Protein AF-A0AAE1H0S7-F1 (afdb_monomer)

Solvent-accessible surface area (backbone atoms only — not comparable to full-atom values): 17506 Å² total; per-residue (Å²): 118,73,70,62,57,53,54,55,51,53,53,51,50,54,54,50,56,50,54,55,52,52,55,56,52,54,63,68,71,52,88,70,79,83,71,77,87,71,77,84,74,84,76,80,79,91,76,89,80,90,85,75,86,76,84,79,82,73,76,70,74,73,53,83,89,71,52,81,79,73,54,70,69,58,49,52,52,58,73,67,57,61,74,85,78,55,83,85,82,84,84,80,86,84,84,78,74,85,48,78,63,58,57,49,52,51,50,53,51,52,50,54,52,51,54,61,74,67,55,63,72,85,76,55,77,83,76,84,79,79,77,83,79,75,70,82,49,76,64,56,55,52,49,50,53,52,52,50,51,50,50,53,52,58,73,69,51,63,71,85,75,53,78,88,76,84,83,79,79,82,82,70,73,81,50,74,66,58,53,49,52,50,51,53,51,51,51,51,50,51,54,61,77,68,51,63,71,85,77,52,81,86,78,84,82,76,83,82,76,77,74,78,52,72,66,57,53,52,53,50,52,52,50,52,51,52,51,53,50,59,76,68,54,60,76,83,75,60,78,90,73,88,79,84,79,82,78,77,75,81,51,73,65,60,54,48,57,66,73,73,110

Structure (mmCIF, N/CA/C/O backbone):
data_AF-A0AAE1H0S7-F1
#
_entry.id   AF-A0AAE1H0S7-F1
#
loop_
_atom_site.group_PDB
_atom_site.id
_atom_site.type_symbol
_atom_site.label_atom_id
_atom_site.label_alt_id
_atom_site.label_comp_id
_atom_site.label_asym_id
_atom_site.label_entity_id
_atom_site.label_seq_id
_atom_site.pdbx_PDB_ins_code
_atom_site.Cartn_x
_atom_site.Cartn_y
_atom_site.Cartn_z
_atom_site.occupancy
_atom_site.B_iso_or_equiv
_atom_site.auth_seq_id
_atom_site.auth_comp_id
_atom_site.auth_asym_id
_atom_site.auth_atom_id
_atom_site.pdbx_PDB_model_num
ATOM 1 N N . MET A 1 1 ? 3.397 -4.858 -1.648 1.00 54.69 1 MET A N 1
ATOM 2 C CA . MET A 1 1 ? 3.933 -5.714 -0.559 1.00 54.69 1 MET A CA 1
ATOM 3 C C . MET A 1 1 ? 4.149 -4.996 0.782 1.00 54.69 1 MET A C 1
ATOM 5 O O . MET A 1 1 ? 3.933 -5.636 1.799 1.00 54.69 1 MET A O 1
ATOM 9 N N . ARG A 1 2 ? 4.494 -3.696 0.841 1.00 50.84 2 ARG A N 1
ATOM 10 C CA . ARG A 1 2 ? 4.712 -2.982 2.125 1.00 50.84 2 ARG A CA 1
ATOM 11 C C . ARG A 1 2 ? 3.457 -2.789 3.002 1.00 50.84 2 ARG A C 1
ATOM 13 O O . ARG A 1 2 ? 3.562 -2.854 4.214 1.00 50.84 2 ARG A O 1
ATOM 20 N N . ILE A 1 3 ? 2.269 -2.646 2.409 1.00 50.88 3 ILE A N 1
ATOM 21 C CA . ILE A 1 3 ? 1.011 -2.396 3.152 1.00 50.88 3 ILE A CA 1
ATOM 22 C C . ILE A 1 3 ? 0.507 -3.647 3.904 1.00 50.88 3 ILE A C 1
ATOM 24 O O . ILE A 1 3 ? -0.101 -3.542 4.964 1.00 50.88 3 ILE A O 1
ATOM 28 N N . VAL A 1 4 ? 0.798 -4.848 3.391 1.00 54.72 4 VAL A N 1
ATOM 29 C CA . VAL A 1 4 ? 0.345 -6.114 4.000 1.00 54.72 4 VAL A CA 1
ATOM 30 C C . VAL A 1 4 ? 1.139 -6.435 5.275 1.00 54.72 4 VAL A C 1
ATOM 32 O O . VAL A 1 4 ? 0.573 -6.922 6.251 1.00 54.72 4 VAL A O 1
ATOM 35 N N . LEU A 1 5 ? 2.432 -6.094 5.303 1.00 56.19 5 LEU A N 1
ATOM 36 C CA . LEU A 1 5 ? 3.289 -6.262 6.483 1.00 56.19 5 LEU A CA 1
ATOM 37 C C . LEU A 1 5 ? 2.854 -5.353 7.644 1.00 56.19 5 LEU A C 1
ATOM 39 O O . LEU A 1 5 ? 2.741 -5.824 8.777 1.00 56.19 5 LEU A O 1
ATOM 43 N N . GLU A 1 6 ? 2.507 -4.097 7.362 1.00 55.56 6 GLU A N 1
ATOM 44 C CA . GLU A 1 6 ? 2.013 -3.143 8.369 1.00 55.56 6 GLU A CA 1
ATOM 45 C C . GLU A 1 6 ? 0.705 -3.625 9.026 1.00 55.56 6 GLU A C 1
ATOM 47 O O . GLU A 1 6 ? 0.600 -3.690 10.252 1.00 55.56 6 GLU A O 1
ATOM 52 N N . LEU A 1 7 ? -0.266 -4.094 8.231 1.00 54.53 7 LEU A N 1
ATOM 53 C CA . LEU A 1 7 ? -1.552 -4.582 8.750 1.00 54.53 7 LEU A CA 1
ATOM 54 C C . LEU A 1 7 ? -1.407 -5.829 9.633 1.00 54.53 7 LEU A 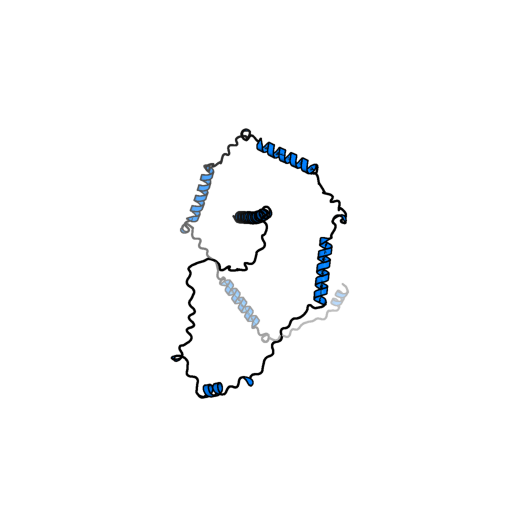C 1
ATOM 56 O O . LEU A 1 7 ? -2.054 -5.932 10.677 1.00 54.53 7 LEU A O 1
ATOM 60 N N . THR A 1 8 ? -0.528 -6.767 9.269 1.00 61.47 8 THR A N 1
ATOM 61 C CA . THR A 1 8 ? -0.287 -7.960 10.104 1.00 61.47 8 THR A CA 1
ATOM 62 C C . THR A 1 8 ? 0.391 -7.633 11.436 1.00 61.47 8 THR A C 1
ATOM 64 O O . THR A 1 8 ? 0.129 -8.300 12.441 1.00 61.47 8 THR A O 1
ATOM 67 N N . THR A 1 9 ? 1.208 -6.580 11.472 1.00 60.34 9 THR A N 1
ATOM 68 C CA . THR A 1 9 ? 1.913 -6.137 12.681 1.00 60.34 9 THR A CA 1
ATOM 69 C C . THR A 1 9 ? 0.953 -5.434 13.644 1.00 60.34 9 THR A C 1
ATOM 71 O O . THR A 1 9 ? 0.918 -5.768 14.830 1.00 60.34 9 THR A O 1
ATOM 74 N N . VAL A 1 10 ? 0.075 -4.568 13.126 1.00 60.34 10 VAL A N 1
ATOM 75 C CA . VAL A 1 10 ? -0.984 -3.902 13.910 1.00 60.34 10 VAL A CA 1
ATOM 76 C C . VAL A 1 10 ? -1.990 -4.912 14.478 1.00 60.34 10 VAL A C 1
ATOM 78 O O . VAL A 1 10 ? -2.394 -4.807 15.637 1.00 60.34 10 VAL A O 1
ATOM 81 N N . LEU A 1 11 ? -2.355 -5.947 13.712 1.00 61.34 11 LEU A N 1
ATOM 82 C CA . LEU A 1 11 ? -3.259 -7.004 14.184 1.00 61.34 11 LEU A CA 1
ATOM 83 C C . LEU A 1 11 ? -2.635 -7.876 15.287 1.00 61.34 11 LEU A C 1
ATOM 85 O O . LEU A 1 11 ? -3.329 -8.247 16.237 1.00 61.34 11 LEU A O 1
ATOM 89 N N . LYS A 1 12 ? -1.330 -8.174 15.209 1.00 62.53 12 LYS A N 1
ATOM 90 C CA . LYS A 1 12 ? -0.604 -8.876 16.282 1.00 62.53 12 LYS A CA 1
ATOM 91 C C . LYS A 1 12 ? -0.515 -8.039 17.556 1.00 62.53 12 LYS A C 1
ATOM 93 O O . LYS A 1 12 ? -0.701 -8.583 18.644 1.00 62.53 12 LYS A O 1
ATOM 98 N N . TRP A 1 13 ? -0.286 -6.734 17.426 1.00 60.19 13 TRP A N 1
ATOM 99 C CA . TRP A 1 13 ? -0.213 -5.828 18.571 1.00 60.19 13 TRP A CA 1
ATOM 100 C C . TRP A 1 13 ? -1.572 -5.697 19.273 1.00 60.19 13 TRP A C 1
ATOM 102 O O . TRP A 1 13 ? -1.658 -5.892 20.483 1.00 60.19 13 TRP A O 1
ATOM 112 N N . ASN A 1 14 ? -2.659 -5.532 18.511 1.00 57.84 14 ASN A N 1
ATOM 113 C CA . ASN A 1 14 ? -4.019 -5.494 19.061 1.00 57.84 14 ASN A CA 1
ATOM 114 C C . ASN A 1 14 ? -4.435 -6.802 19.749 1.00 57.84 14 ASN A C 1
ATOM 116 O O . ASN A 1 14 ? -5.109 -6.766 20.777 1.00 57.84 14 ASN A O 1
ATOM 120 N N . ARG A 1 15 ? -4.015 -7.965 19.232 1.00 60.06 15 ARG A N 1
ATOM 121 C CA . ARG A 1 15 ? -4.278 -9.256 19.891 1.00 60.06 15 ARG A CA 1
ATOM 122 C C . ARG A 1 15 ? -3.522 -9.383 21.221 1.00 60.06 15 ARG A C 1
ATOM 124 O O . ARG A 1 15 ? -4.091 -9.889 22.183 1.00 60.06 15 ARG A O 1
ATOM 131 N N . CYS A 1 16 ? -2.285 -8.888 21.288 1.00 54.47 16 CYS A N 1
ATOM 132 C CA . CYS A 1 16 ? -1.464 -8.908 22.502 1.00 54.47 16 CYS A CA 1
ATOM 133 C C . CYS A 1 16 ? -2.020 -7.972 23.592 1.00 54.47 16 CYS A C 1
ATOM 135 O O . CYS A 1 16 ? -2.207 -8.389 24.735 1.00 54.47 16 CYS A O 1
ATOM 137 N N . VAL A 1 17 ? -2.384 -6.738 23.223 1.00 63.56 17 VAL A N 1
ATOM 138 C CA . VAL A 1 17 ? -2.978 -5.757 24.151 1.00 63.56 17 VAL A CA 1
ATOM 139 C C . VAL A 1 17 ? -4.318 -6.255 24.697 1.00 63.56 17 VAL A C 1
ATOM 141 O O . VAL A 1 17 ? -4.581 -6.126 25.891 1.00 63.56 17 VAL A O 1
ATOM 144 N N . LYS A 1 18 ? -5.137 -6.902 23.859 1.00 57.12 18 LYS A N 1
ATOM 145 C CA . LYS A 1 18 ? -6.416 -7.473 24.296 1.00 57.12 18 LYS A CA 1
ATOM 146 C C . LYS A 1 18 ? -6.226 -8.651 25.257 1.00 57.12 18 LYS A C 1
ATOM 148 O O . LYS A 1 18 ? -6.882 -8.684 26.287 1.00 57.12 18 LYS A O 1
ATOM 153 N N . SER A 1 19 ? -5.244 -9.529 25.013 1.00 57.22 19 SER A N 1
ATOM 154 C CA . SER A 1 19 ? -4.909 -10.601 25.965 1.00 57.22 19 SER A CA 1
ATOM 155 C C . SER A 1 19 ? -4.361 -10.090 27.303 1.00 57.22 19 SER A C 1
ATOM 157 O O . SER A 1 19 ? -4.643 -10.686 28.337 1.00 57.22 19 SER A O 1
ATOM 159 N N . ALA A 1 20 ? -3.619 -8.976 27.308 1.00 55.91 20 ALA A N 1
ATOM 160 C CA . ALA A 1 20 ? -3.104 -8.377 28.538 1.00 55.91 20 ALA A CA 1
ATOM 161 C C . ALA A 1 20 ? -4.225 -7.739 29.379 1.00 55.91 20 ALA A C 1
ATOM 163 O O . ALA A 1 20 ? -4.236 -7.891 30.597 1.00 55.91 20 ALA A O 1
ATOM 164 N N . LEU A 1 21 ? -5.196 -7.087 28.730 1.00 55.41 21 LEU A N 1
ATOM 165 C CA . LEU A 1 21 ? -6.365 -6.507 29.400 1.00 55.41 21 LEU A CA 1
ATOM 166 C C . LEU A 1 21 ? -7.353 -7.579 29.889 1.00 55.41 21 LEU A C 1
ATOM 168 O O . LEU A 1 21 ? -7.923 -7.427 30.967 1.00 55.41 21 LEU A O 1
ATOM 172 N N . ASP A 1 22 ? -7.515 -8.683 29.153 1.00 52.41 22 ASP A N 1
ATOM 173 C CA . ASP A 1 22 ? -8.384 -9.796 29.560 1.00 52.41 22 ASP A CA 1
ATOM 174 C C . ASP A 1 22 ? -7.809 -10.580 30.760 1.00 52.41 22 ASP A C 1
ATOM 176 O O . ASP A 1 22 ? -8.567 -11.031 31.623 1.00 52.41 22 ASP A O 1
ATOM 180 N N . LEU A 1 23 ? -6.477 -10.694 30.872 1.00 52.69 23 LEU A N 1
ATOM 181 C CA . LEU A 1 23 ? -5.814 -11.296 32.039 1.00 52.69 23 LEU A CA 1
ATOM 182 C C . LEU A 1 23 ? -5.935 -10.420 33.297 1.00 52.69 23 LEU A C 1
ATOM 184 O O . LEU A 1 23 ? -6.117 -10.950 34.395 1.00 52.69 23 LEU A O 1
ATOM 188 N N . ASP A 1 24 ? -5.900 -9.096 33.142 1.00 50.34 24 ASP A N 1
ATOM 189 C CA . ASP A 1 24 ? -6.039 -8.151 34.257 1.00 50.34 24 ASP A CA 1
ATOM 190 C C . ASP A 1 24 ? -7.497 -8.084 34.761 1.00 50.34 24 ASP A C 1
ATOM 192 O O . ASP A 1 24 ? -7.761 -8.054 35.965 1.00 50.34 24 ASP A O 1
ATOM 196 N N . TRP A 1 25 ? -8.480 -8.198 33.857 1.00 47.84 25 TRP A N 1
ATOM 197 C CA . TRP A 1 25 ? -9.903 -8.223 34.226 1.00 47.84 25 TRP A CA 1
ATOM 198 C C . TRP A 1 25 ? -10.361 -9.551 34.846 1.00 47.84 25 TRP A C 1
ATOM 200 O O . TRP A 1 25 ? -11.254 -9.559 35.700 1.00 47.84 25 TRP A O 1
ATOM 210 N N . ALA A 1 26 ? -9.755 -10.679 34.459 1.00 50.59 26 ALA A N 1
ATOM 211 C CA . ALA A 1 26 ? -10.014 -11.974 35.090 1.00 50.59 26 ALA A CA 1
ATOM 212 C C . ALA A 1 26 ? -9.551 -11.997 36.558 1.00 50.59 26 ALA A C 1
ATOM 214 O O . ALA A 1 26 ? -10.244 -12.557 37.407 1.00 50.59 26 ALA A O 1
ATOM 215 N N . SER A 1 27 ? -8.449 -11.306 36.881 1.00 47.59 27 SER A N 1
ATOM 216 C CA . SER A 1 27 ? -7.934 -11.201 38.253 1.00 47.59 27 SER A CA 1
ATOM 217 C C . SER A 1 27 ? -8.800 -10.333 39.178 1.00 47.59 27 SER A C 1
ATOM 219 O O . SER A 1 27 ? -8.698 -10.472 40.396 1.00 47.59 27 SER A O 1
ATOM 221 N N . ILE A 1 28 ? -9.642 -9.449 38.630 1.00 49.97 28 ILE A N 1
ATOM 222 C CA . ILE A 1 28 ? -10.530 -8.558 39.400 1.00 49.97 28 ILE A CA 1
ATOM 223 C C . ILE A 1 28 ? -11.888 -9.225 39.691 1.00 49.97 28 ILE A C 1
ATOM 225 O O . ILE A 1 28 ? -12.534 -8.906 40.688 1.00 49.97 28 ILE A O 1
ATOM 229 N N . ARG A 1 29 ? -12.329 -10.176 38.853 1.00 47.38 29 ARG A N 1
ATOM 230 C CA . ARG A 1 29 ? -13.666 -10.796 38.954 1.00 47.38 29 ARG A CA 1
ATOM 231 C C . ARG A 1 29 ? -13.724 -11.997 39.905 1.00 47.38 29 ARG A C 1
ATOM 233 O O . ARG A 1 29 ? -14.785 -12.296 40.448 1.00 47.38 29 ARG A O 1
ATOM 240 N N . THR A 1 30 ? -12.605 -12.679 40.136 1.00 46.19 30 THR A N 1
ATOM 241 C CA . THR A 1 30 ? -12.492 -13.696 41.186 1.00 46.19 30 THR A CA 1
ATOM 242 C C . THR A 1 30 ? -12.045 -13.015 42.471 1.00 46.19 30 THR A C 1
ATOM 244 O O . THR A 1 30 ? -10.891 -12.610 42.575 1.00 46.19 30 THR A O 1
ATOM 247 N N . GLY A 1 31 ? -12.949 -12.872 43.442 1.00 45.34 31 GLY A N 1
ATOM 248 C CA . GLY A 1 31 ? -12.657 -12.361 44.784 1.00 45.34 31 GLY A CA 1
ATOM 249 C C . GLY A 1 31 ? -11.689 -13.258 45.563 1.00 45.34 31 GLY A C 1
ATOM 250 O O . GLY A 1 31 ? -12.076 -13.903 46.532 1.00 45.34 31 GLY A O 1
ATOM 251 N N . ALA A 1 32 ? -10.427 -13.301 45.146 1.00 38.50 32 ALA A N 1
ATOM 252 C CA . ALA A 1 32 ? -9.326 -13.855 45.908 1.00 38.50 32 ALA A CA 1
ATOM 253 C C . ALA A 1 32 ? -8.818 -12.753 46.841 1.00 38.50 32 ALA A C 1
ATOM 255 O O . ALA A 1 32 ? -8.091 -11.842 46.442 1.00 38.50 32 ALA A O 1
ATOM 256 N N . SER A 1 33 ? -9.285 -12.830 48.085 1.00 38.91 33 SER A N 1
ATOM 257 C CA . SER A 1 33 ? -8.777 -12.092 49.236 1.00 38.91 33 SER A CA 1
ATOM 258 C C . SER A 1 33 ? -7.252 -11.950 49.160 1.00 38.91 33 SER A C 1
ATOM 260 O O . SER A 1 33 ? -6.526 -12.944 49.178 1.00 38.91 33 SER A O 1
ATOM 262 N N . ARG A 1 34 ? -6.757 -10.710 49.056 1.00 42.72 34 ARG A N 1
ATOM 263 C CA . ARG A 1 34 ? -5.340 -10.413 49.282 1.00 42.72 34 ARG A CA 1
ATOM 264 C C . ARG A 1 34 ? -5.061 -10.635 50.764 1.00 42.72 34 ARG A C 1
ATOM 266 O O . ARG A 1 34 ? -5.237 -9.733 51.578 1.00 42.72 34 ARG A O 1
ATOM 273 N N . GLU A 1 35 ? -4.632 -11.847 51.088 1.00 40.25 35 GLU A N 1
ATOM 274 C CA . GLU A 1 35 ? -4.000 -12.179 52.358 1.00 40.25 35 GLU A CA 1
ATOM 275 C C . GLU A 1 35 ? -2.836 -11.204 52.626 1.00 40.25 35 GLU A C 1
ATOM 277 O O . GLU A 1 35 ? -2.049 -10.906 51.714 1.00 40.25 35 GLU A O 1
ATOM 282 N N . PRO A 1 36 ? -2.700 -10.674 53.853 1.00 41.50 36 PRO A N 1
ATOM 283 C CA . PRO A 1 36 ? -1.559 -9.848 54.200 1.00 41.50 36 PRO A CA 1
ATOM 284 C C . PRO A 1 36 ? -0.292 -10.694 54.072 1.00 41.50 36 PRO A C 1
ATOM 286 O O . PRO A 1 36 ? -0.191 -11.778 54.645 1.00 41.50 36 PRO A O 1
ATOM 289 N N . ARG A 1 37 ? 0.691 -10.182 53.319 1.00 43.59 37 ARG A N 1
ATOM 290 C CA . ARG A 1 37 ? 2.052 -10.727 53.275 1.00 43.59 37 ARG A CA 1
ATOM 291 C C . ARG A 1 37 ? 2.639 -10.667 54.681 1.00 43.59 37 ARG A C 1
ATOM 293 O O . ARG A 1 37 ? 3.222 -9.666 55.088 1.00 43.59 37 ARG A O 1
ATOM 300 N N . ASN A 1 38 ? 2.431 -11.748 55.419 1.00 40.16 38 ASN A N 1
ATOM 301 C CA . ASN A 1 38 ? 2.976 -11.970 56.737 1.00 40.16 38 ASN A CA 1
ATOM 302 C C . ASN A 1 38 ? 4.476 -12.211 56.549 1.00 40.16 38 ASN A C 1
ATOM 304 O O . ASN A 1 38 ? 4.896 -13.218 55.978 1.00 40.16 38 ASN A O 1
ATOM 308 N N . ALA A 1 39 ? 5.282 -11.229 56.947 1.00 37.97 39 ALA A N 1
ATOM 309 C CA . ALA A 1 39 ? 6.724 -11.369 57.006 1.00 37.97 39 ALA A CA 1
ATOM 310 C C . ALA A 1 39 ? 7.037 -12.575 57.898 1.00 37.97 39 ALA A C 1
ATOM 312 O O . ALA A 1 39 ? 6.698 -12.581 59.082 1.00 37.97 39 ALA A O 1
ATOM 313 N N . ALA A 1 40 ? 7.648 -13.603 57.313 1.00 36.31 40 ALA A N 1
ATOM 314 C CA . ALA A 1 40 ? 8.061 -14.813 57.999 1.00 36.31 40 ALA A CA 1
ATOM 315 C C . ALA A 1 40 ? 9.079 -14.475 59.101 1.00 36.31 40 ALA A C 1
ATOM 317 O O . ALA A 1 40 ? 10.292 -14.513 58.906 1.00 36.31 40 ALA A O 1
ATOM 318 N N . ARG A 1 41 ? 8.579 -14.153 60.296 1.00 40.72 41 ARG A N 1
ATOM 319 C CA . ARG A 1 41 ? 9.310 -14.360 61.539 1.00 40.72 41 ARG A CA 1
ATOM 320 C C . ARG A 1 41 ? 9.400 -15.867 61.725 1.00 40.72 41 ARG A C 1
ATOM 322 O O . ARG A 1 41 ? 8.464 -16.502 62.194 1.00 40.72 41 ARG A O 1
ATOM 329 N N . HIS A 1 42 ? 10.527 -16.438 61.321 1.00 36.81 42 HIS A N 1
ATOM 330 C CA . HIS A 1 42 ? 10.898 -17.794 61.692 1.00 36.81 42 HIS A CA 1
ATOM 331 C C . HIS A 1 42 ? 11.074 -17.864 63.216 1.00 36.81 42 HIS A C 1
ATOM 333 O O . HIS A 1 42 ? 12.160 -17.648 63.744 1.00 36.81 42 HIS A O 1
ATOM 339 N N . THR A 1 43 ? 10.000 -18.175 63.938 1.00 41.03 43 THR A N 1
ATOM 340 C CA . THR A 1 43 ? 10.088 -18.761 65.275 1.00 41.03 43 THR A CA 1
ATOM 341 C C . THR A 1 43 ? 10.313 -20.257 65.091 1.00 41.03 43 THR A C 1
ATOM 343 O O . THR A 1 43 ? 9.371 -21.015 64.860 1.00 41.03 43 THR A O 1
ATOM 346 N N . LEU A 1 44 ? 11.572 -20.693 65.132 1.00 36.72 44 LEU A N 1
ATOM 347 C CA . LEU A 1 44 ? 11.897 -22.116 65.171 1.00 36.72 44 LEU A CA 1
ATOM 348 C C . LEU A 1 44 ? 11.540 -22.666 66.558 1.00 36.72 44 LEU A C 1
ATOM 350 O O . LEU A 1 44 ? 12.275 -22.481 67.525 1.00 36.72 44 LEU A O 1
ATOM 354 N N . SER A 1 45 ? 10.394 -23.342 66.637 1.00 40.75 45 SER A N 1
ATOM 355 C CA . SER A 1 45 ? 10.056 -24.252 67.731 1.00 40.75 45 SER A CA 1
ATOM 356 C C . SER A 1 45 ? 10.961 -25.483 67.637 1.00 40.75 45 SER A C 1
ATOM 358 O O . SER A 1 45 ? 10.877 -26.257 66.685 1.00 40.75 45 SER A O 1
ATOM 360 N N . LEU A 1 46 ? 11.863 -25.651 68.604 1.00 40.78 46 LEU A N 1
ATOM 361 C CA . LEU A 1 46 ? 12.756 -26.806 68.721 1.00 40.78 46 LEU A CA 1
ATOM 362 C C . LEU A 1 46 ? 12.130 -27.851 69.651 1.00 40.78 46 LEU A C 1
ATOM 364 O O . LEU A 1 46 ? 12.588 -28.083 70.767 1.00 40.78 46 LEU A O 1
ATOM 368 N N . SER A 1 47 ? 11.078 -28.511 69.177 1.00 44.88 47 SER A N 1
ATOM 369 C CA . SER A 1 47 ? 10.621 -29.774 69.749 1.00 44.88 47 SER A CA 1
ATOM 370 C C . SER A 1 47 ? 10.402 -30.790 68.631 1.00 44.88 47 SER A C 1
ATOM 372 O O . SER A 1 47 ? 9.560 -30.627 67.757 1.00 44.88 47 SER A O 1
ATOM 374 N N . THR A 1 48 ? 11.174 -31.877 68.698 1.00 50.12 48 THR A N 1
ATOM 375 C CA . THR A 1 48 ? 11.015 -33.103 67.896 1.00 50.12 48 THR A CA 1
ATOM 376 C C . THR A 1 48 ? 11.631 -33.089 66.496 1.00 50.12 48 THR A C 1
ATOM 378 O O . THR A 1 48 ? 10.924 -33.148 65.504 1.00 50.12 48 THR A O 1
ATOM 381 N N . LEU A 1 49 ? 12.962 -33.184 66.411 1.00 41.31 49 LEU A N 1
ATOM 382 C CA . LEU A 1 49 ? 13.613 -34.010 65.385 1.00 41.31 49 LEU A CA 1
ATOM 383 C C . LEU A 1 49 ? 14.875 -34.648 65.980 1.00 41.31 49 LEU A C 1
ATOM 385 O O . LEU A 1 49 ? 15.907 -34.024 66.220 1.00 41.31 49 LEU A O 1
ATOM 389 N N . ARG A 1 50 ? 14.712 -35.926 66.302 1.00 52.94 50 ARG A N 1
ATOM 390 C CA . ARG A 1 50 ? 15.707 -36.860 66.818 1.00 52.94 50 ARG A CA 1
ATOM 391 C C . ARG A 1 50 ? 16.658 -37.194 65.653 1.00 52.94 50 ARG A C 1
ATOM 393 O O . ARG A 1 50 ? 16.190 -37.748 64.667 1.00 52.94 50 ARG A O 1
ATOM 400 N N . GLY A 1 51 ? 17.957 -36.887 65.759 1.00 54.31 51 GLY A N 1
ATOM 401 C CA . GLY A 1 51 ? 18.981 -37.603 64.973 1.00 54.31 51 GLY A CA 1
ATOM 402 C C . GLY A 1 51 ? 19.852 -36.855 63.951 1.00 54.31 51 GLY A C 1
ATOM 403 O O . GLY A 1 51 ? 20.331 -37.513 63.035 1.00 54.31 51 GLY A O 1
ATOM 404 N N . VAL A 1 52 ? 20.141 -35.554 64.093 1.00 47.91 52 VAL A N 1
ATOM 405 C CA . VAL A 1 52 ? 21.230 -34.906 63.318 1.00 47.91 52 VAL A CA 1
ATOM 406 C C . VAL A 1 52 ? 22.414 -34.575 64.247 1.00 47.91 52 VAL A C 1
ATOM 408 O O . VAL A 1 52 ? 22.178 -34.024 65.328 1.00 47.91 52 VAL A O 1
ATOM 411 N N . PRO A 1 53 ? 23.674 -34.920 63.898 1.00 50.16 53 PRO A N 1
ATOM 412 C CA . PRO A 1 53 ? 24.824 -34.748 64.787 1.00 50.16 53 PRO A CA 1
ATOM 413 C C . PRO A 1 53 ? 25.138 -33.263 65.006 1.00 50.16 53 PRO A C 1
ATOM 415 O O . PRO A 1 53 ? 25.275 -32.501 64.051 1.00 50.16 53 PRO A O 1
ATOM 418 N N . LYS A 1 54 ? 25.278 -32.850 66.270 1.00 45.84 54 LYS A N 1
ATOM 419 C CA . LYS A 1 54 ? 25.674 -31.484 66.642 1.00 45.84 54 LYS A CA 1
ATOM 420 C C . LYS A 1 54 ? 27.115 -31.213 66.171 1.00 45.84 54 LYS A C 1
ATOM 422 O O . LYS A 1 54 ? 27.982 -32.031 66.492 1.00 45.84 54 LYS A O 1
ATOM 427 N N . PRO A 1 55 ? 27.416 -30.094 65.480 1.00 52.31 55 PRO A N 1
ATOM 428 C CA . PRO A 1 55 ? 28.797 -29.693 65.245 1.00 52.31 55 PRO A CA 1
ATOM 429 C C . PRO A 1 55 ? 29.485 -29.489 66.596 1.00 52.31 55 PRO A C 1
ATOM 431 O O . PRO A 1 55 ? 29.052 -28.715 67.450 1.00 52.31 55 PRO A O 1
ATOM 434 N N . ASN A 1 56 ? 30.533 -30.275 66.803 1.00 45.34 56 ASN A N 1
ATOM 435 C CA . ASN A 1 56 ? 31.327 -30.286 68.012 1.00 45.34 56 ASN A CA 1
ATOM 436 C C . ASN A 1 56 ? 32.313 -29.116 67.953 1.00 45.34 56 ASN A C 1
ATOM 438 O O . ASN A 1 56 ? 33.425 -29.269 67.449 1.00 45.34 56 ASN A O 1
ATOM 442 N N . TRP A 1 57 ? 31.913 -27.945 68.452 1.00 45.81 57 TRP A N 1
ATOM 443 C CA . TRP A 1 57 ? 32.867 -26.892 68.795 1.00 45.81 57 TRP A CA 1
ATOM 444 C C . TRP A 1 57 ? 33.677 -27.346 70.014 1.00 45.81 57 TRP A C 1
ATOM 446 O O . TRP A 1 57 ? 33.447 -26.908 71.140 1.00 45.81 57 TRP A O 1
ATOM 456 N N . LYS A 1 58 ? 34.642 -28.247 69.790 1.00 46.62 58 LYS A N 1
ATOM 457 C CA . LYS A 1 58 ? 35.736 -28.475 70.731 1.00 46.62 58 LYS A CA 1
ATOM 458 C C . LYS A 1 58 ? 36.603 -27.222 70.728 1.00 46.62 58 LYS A C 1
ATOM 460 O O . LYS A 1 58 ? 37.627 -27.170 70.056 1.00 46.62 58 LYS A O 1
ATOM 465 N N . MET A 1 59 ? 36.222 -26.213 71.502 1.00 49.47 59 MET A N 1
ATOM 466 C CA . MET A 1 59 ? 37.240 -25.356 72.092 1.00 49.47 59 MET A CA 1
ATOM 467 C C . MET A 1 59 ? 37.934 -26.216 73.145 1.00 49.47 59 MET A C 1
ATOM 469 O O . MET A 1 59 ? 37.513 -26.263 74.296 1.00 49.47 59 MET A O 1
ATOM 473 N N . SER A 1 60 ? 38.929 -26.998 72.717 1.00 55.91 60 SER A N 1
ATOM 474 C CA . SER A 1 60 ? 39.851 -27.611 73.664 1.00 55.91 60 SER A CA 1
ATOM 475 C C . SER A 1 60 ? 40.556 -26.449 74.341 1.00 55.91 60 SER A C 1
ATOM 477 O O . SER A 1 60 ? 41.355 -25.762 73.707 1.00 55.91 60 SER A O 1
ATOM 479 N N . SER A 1 61 ? 40.212 -26.182 75.599 1.00 53.25 61 SER A N 1
ATOM 480 C CA . SER A 1 61 ? 41.055 -25.366 76.460 1.00 53.25 61 SER A CA 1
ATOM 481 C C . SER A 1 61 ? 42.461 -25.974 76.387 1.00 53.25 61 SER A C 1
ATOM 483 O O . SER A 1 61 ? 42.586 -27.184 76.613 1.00 53.25 61 SER A O 1
ATOM 485 N N . PRO A 1 62 ? 43.493 -25.208 75.983 1.00 60.84 62 PRO A N 1
ATOM 486 C CA . PRO A 1 62 ? 44.843 -25.739 75.869 1.00 60.84 62 PRO A CA 1
ATOM 487 C C . PRO A 1 62 ? 45.231 -26.405 77.185 1.00 60.84 62 PRO A C 1
ATOM 489 O O . PRO A 1 62 ? 44.910 -25.892 78.264 1.00 60.84 62 PRO A O 1
ATOM 492 N N . SER A 1 63 ? 45.871 -27.569 77.106 1.00 72.56 63 SER A N 1
ATOM 493 C CA . SER A 1 63 ? 46.346 -28.231 78.316 1.00 72.56 63 SER A CA 1
ATOM 494 C C . SER A 1 63 ? 47.393 -27.341 79.001 1.00 72.56 63 SER A C 1
ATOM 496 O O . SER A 1 63 ? 48.061 -26.544 78.344 1.00 72.56 63 SER A O 1
ATOM 498 N N . LEU A 1 64 ? 47.542 -27.430 80.329 1.00 65.25 64 LEU A N 1
ATOM 499 C CA . LEU A 1 64 ? 48.409 -26.523 81.111 1.00 65.25 64 LEU A CA 1
ATOM 500 C C . LEU A 1 64 ? 49.855 -26.474 80.570 1.00 65.25 64 LEU A C 1
ATOM 502 O O . LEU A 1 64 ? 50.518 -25.444 80.646 1.00 65.25 64 LEU A O 1
ATOM 506 N N . ASN A 1 65 ? 50.303 -27.568 79.952 1.00 70.19 65 ASN A N 1
ATOM 507 C CA . ASN A 1 65 ? 51.630 -27.710 79.354 1.00 70.19 65 ASN A CA 1
ATOM 508 C C . ASN A 1 65 ? 51.787 -26.998 77.993 1.00 70.19 65 ASN A C 1
ATOM 510 O O . ASN A 1 65 ? 52.913 -26.797 77.549 1.00 70.19 65 ASN A O 1
ATOM 514 N N . GLU A 1 66 ? 50.685 -26.628 77.336 1.00 69.69 66 GLU A N 1
ATOM 515 C CA . GLU A 1 66 ? 50.639 -26.000 76.005 1.00 69.69 66 GLU A CA 1
ATOM 516 C C . GLU A 1 66 ? 50.356 -24.489 76.066 1.00 69.69 66 GLU A C 1
ATOM 518 O O . GLU A 1 66 ? 50.334 -23.817 75.034 1.00 69.69 66 GLU A O 1
ATOM 523 N N . LEU A 1 67 ? 50.160 -23.927 77.264 1.00 75.06 67 LEU A N 1
ATOM 524 C CA . LEU A 1 67 ? 50.025 -22.484 77.452 1.00 75.06 67 LEU A CA 1
ATOM 525 C C . LEU A 1 67 ? 51.412 -21.821 77.531 1.00 75.06 67 LEU A C 1
ATOM 527 O O . LEU A 1 67 ? 52.303 -22.340 78.212 1.00 75.06 67 LEU A O 1
ATOM 531 N N . PRO A 1 68 ? 51.622 -20.664 76.874 1.00 74.50 68 PRO A N 1
ATOM 532 C CA . PRO A 1 68 ? 52.880 -19.937 76.979 1.00 74.50 68 PRO A CA 1
ATOM 533 C C . PRO A 1 68 ? 53.151 -19.593 78.447 1.00 74.50 68 PRO A C 1
ATOM 535 O O . PRO A 1 68 ? 52.291 -19.043 79.139 1.00 74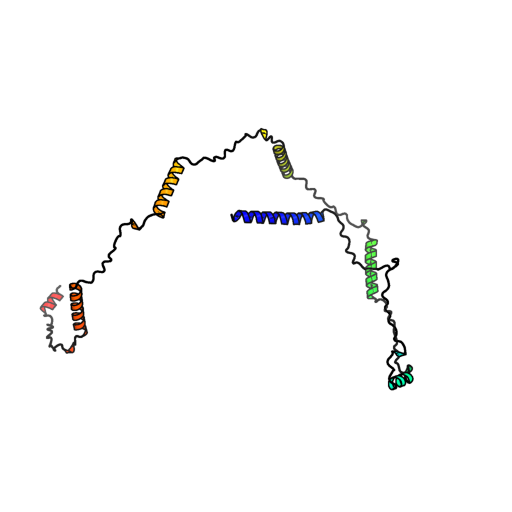.50 68 PRO A O 1
ATOM 538 N N . LYS A 1 69 ? 54.350 -19.929 78.937 1.00 76.38 69 LYS A N 1
ATOM 539 C CA . LYS A 1 69 ? 54.748 -19.601 80.310 1.00 76.38 69 LYS A CA 1
ATOM 540 C C . LYS A 1 69 ? 54.759 -18.082 80.457 1.00 76.38 69 LYS A C 1
ATOM 542 O O . LYS A 1 69 ? 55.490 -17.395 79.748 1.00 76.38 69 LYS A O 1
ATOM 547 N N . VAL A 1 70 ? 53.931 -17.578 81.369 1.00 76.50 70 VAL A N 1
ATOM 548 C CA . VAL A 1 70 ? 53.852 -16.152 81.693 1.00 76.50 70 VAL A CA 1
ATOM 549 C C . VAL A 1 70 ? 55.245 -15.664 82.098 1.00 76.50 70 VAL A C 1
ATOM 551 O O . VAL A 1 70 ? 55.884 -16.275 82.956 1.00 76.50 70 VAL A O 1
ATOM 554 N N . ALA A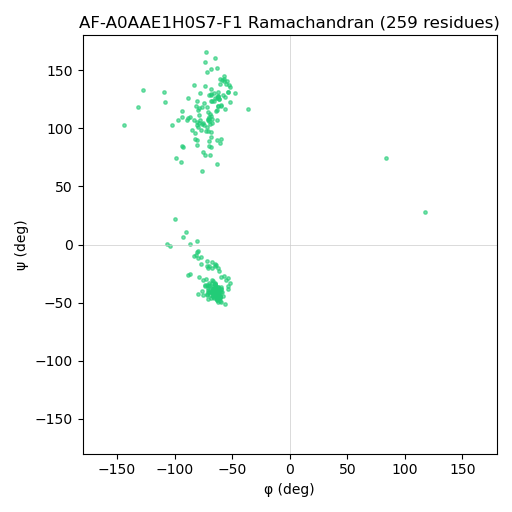 1 71 ? 55.724 -14.594 81.456 1.00 75.19 71 ALA A N 1
ATOM 555 C CA . ALA A 1 71 ? 57.019 -13.996 81.769 1.00 75.19 71 ALA A CA 1
ATOM 556 C C . ALA A 1 71 ? 57.100 -13.660 83.268 1.00 75.19 71 ALA A C 1
ATOM 558 O O . ALA A 1 71 ? 56.111 -13.219 83.859 1.00 75.19 71 ALA A O 1
ATOM 559 N N . VAL A 1 72 ? 58.269 -13.879 83.880 1.00 75.69 72 VAL A N 1
ATOM 560 C CA . VAL A 1 72 ? 58.468 -13.770 85.340 1.00 75.69 72 VAL A CA 1
ATOM 561 C C . VAL A 1 72 ? 57.995 -12.414 85.878 1.00 75.69 72 VAL A C 1
ATOM 563 O O . VAL A 1 72 ? 57.336 -12.363 86.916 1.00 75.69 72 VAL A O 1
ATOM 566 N N . ASP A 1 73 ? 58.224 -11.341 85.122 1.00 79.50 73 ASP A N 1
ATOM 567 C CA . ASP A 1 73 ? 57.809 -9.985 85.490 1.00 79.50 73 ASP A CA 1
ATOM 568 C C . ASP A 1 73 ? 56.283 -9.835 85.569 1.00 79.50 73 ASP A C 1
ATOM 570 O O . ASP A 1 73 ? 55.763 -9.251 86.520 1.00 79.50 73 ASP A O 1
ATOM 574 N N . LEU A 1 74 ? 55.542 -10.412 84.614 1.00 83.12 74 LEU A N 1
ATOM 575 C CA . LEU A 1 74 ? 54.077 -10.363 84.606 1.00 83.12 74 LEU A CA 1
ATOM 576 C C . LEU A 1 74 ? 53.491 -11.217 85.736 1.00 83.12 74 LEU A C 1
ATOM 578 O O . LEU A 1 74 ? 52.494 -10.832 86.343 1.00 83.12 74 LEU A O 1
ATOM 582 N N . LYS A 1 75 ? 54.136 -12.347 86.062 1.00 80.12 75 LYS A N 1
ATOM 583 C CA . LYS A 1 75 ? 53.745 -13.177 87.210 1.00 80.12 75 LYS A CA 1
ATOM 584 C C . LYS A 1 75 ? 53.888 -12.399 88.520 1.00 80.12 75 LYS A C 1
ATOM 586 O O . LYS A 1 75 ? 52.954 -12.399 89.312 1.00 80.12 75 LYS A O 1
ATOM 591 N N . SER A 1 76 ? 54.996 -11.678 88.703 1.00 82.12 76 SER A N 1
ATOM 592 C CA . SER A 1 76 ? 55.224 -10.828 89.881 1.00 82.12 76 SER A CA 1
ATOM 593 C C . SER A 1 76 ? 54.201 -9.687 89.985 1.00 82.12 76 SER A C 1
ATOM 595 O O . SER A 1 76 ? 53.636 -9.450 91.051 1.00 82.12 76 SER A O 1
ATOM 597 N N . GLN A 1 77 ? 53.877 -9.024 88.867 1.00 83.38 77 GLN A N 1
ATOM 598 C CA . GLN A 1 77 ? 52.853 -7.970 88.845 1.00 83.38 77 GLN A CA 1
ATOM 599 C C . GLN A 1 77 ? 51.448 -8.491 89.172 1.00 83.38 77 GLN A C 1
ATOM 601 O O . GLN A 1 77 ? 50.691 -7.798 89.846 1.00 83.38 77 GLN A O 1
ATOM 606 N N . LEU A 1 78 ? 51.102 -9.698 88.713 1.00 81.25 78 LEU A N 1
ATOM 607 C CA . LEU A 1 78 ? 49.831 -10.349 89.038 1.00 81.25 78 LEU A CA 1
ATOM 608 C C . LEU A 1 78 ? 49.780 -10.811 90.501 1.00 81.25 78 LEU A C 1
ATOM 610 O O . LEU A 1 78 ? 48.753 -10.636 91.147 1.00 81.25 78 LEU A O 1
ATOM 614 N N . GLU A 1 79 ? 50.876 -11.358 91.037 1.00 81.06 79 GLU A N 1
ATOM 615 C CA . GLU A 1 79 ? 50.981 -11.748 92.452 1.00 81.06 79 GLU A CA 1
ATOM 616 C C . GLU A 1 79 ? 50.902 -10.530 93.390 1.00 81.06 79 GLU A C 1
ATOM 618 O O . GLU A 1 79 ? 50.303 -10.614 94.460 1.00 81.06 79 GLU A O 1
ATOM 623 N N . GLY A 1 80 ? 51.445 -9.381 92.974 1.00 81.06 80 GLY A N 1
ATOM 624 C CA . GLY A 1 80 ? 51.343 -8.108 93.694 1.00 81.06 80 GLY A CA 1
ATOM 625 C C . GLY A 1 80 ? 50.089 -7.282 93.377 1.00 81.06 80 GLY A C 1
ATOM 626 O O . GLY A 1 80 ? 49.944 -6.176 93.905 1.00 81.06 80 GLY A O 1
ATOM 627 N N . PHE A 1 81 ? 49.191 -7.762 92.508 1.00 83.38 81 PHE A N 1
ATOM 628 C CA . PHE A 1 81 ? 48.020 -6.998 92.083 1.00 83.38 81 PHE A CA 1
ATOM 629 C C . PHE A 1 81 ? 47.009 -6.880 93.227 1.00 83.38 81 PHE A C 1
ATOM 631 O O . PHE A 1 81 ? 46.391 -7.859 93.640 1.00 83.38 81 PHE A O 1
ATOM 638 N N . ASN A 1 82 ? 46.797 -5.658 93.718 1.00 81.19 82 ASN A N 1
ATOM 639 C CA . ASN A 1 82 ? 45.776 -5.387 94.721 1.00 81.19 82 ASN A CA 1
ATOM 640 C C . ASN A 1 82 ? 44.463 -4.944 94.040 1.00 81.19 82 ASN A C 1
ATOM 642 O O . ASN A 1 82 ? 44.394 -3.816 93.537 1.00 81.19 82 ASN A O 1
ATOM 646 N N . PRO A 1 83 ? 43.401 -5.773 94.050 1.00 78.00 83 PRO A N 1
ATOM 647 C CA . PRO A 1 83 ? 42.139 -5.461 93.379 1.00 78.00 83 PRO A CA 1
ATOM 648 C C . PRO A 1 83 ? 41.410 -4.256 93.987 1.00 78.00 83 PRO A C 1
ATOM 650 O O . PRO A 1 83 ? 40.564 -3.665 93.323 1.00 78.00 83 PRO A O 1
ATOM 653 N N . SER A 1 84 ? 41.761 -3.836 95.208 1.00 76.44 84 SER A N 1
ATOM 654 C CA . SER A 1 84 ? 41.203 -2.616 95.815 1.00 76.44 84 SER A CA 1
ATOM 655 C C . SER A 1 84 ? 41.641 -1.321 95.117 1.00 76.44 84 SER A C 1
ATOM 657 O O . SER A 1 84 ? 40.996 -0.291 95.286 1.00 76.44 84 SER A O 1
ATOM 659 N N . ASN A 1 85 ? 42.674 -1.372 94.266 1.00 77.50 85 ASN A N 1
ATOM 660 C CA . ASN A 1 85 ? 43.076 -0.241 93.426 1.00 77.50 85 ASN A CA 1
ATOM 661 C C . ASN A 1 85 ? 42.196 -0.073 92.173 1.00 77.50 85 ASN A C 1
ATOM 663 O O . ASN A 1 85 ? 42.362 0.896 91.427 1.00 77.50 85 ASN A O 1
ATOM 667 N N . MET A 1 86 ? 41.258 -0.990 91.911 1.00 80.69 86 MET A N 1
ATOM 668 C CA . MET A 1 86 ? 40.283 -0.815 90.838 1.00 80.69 86 MET A CA 1
ATOM 669 C C . MET A 1 86 ? 39.175 0.149 91.264 1.00 80.69 86 MET A C 1
ATOM 671 O O . MET A 1 86 ? 38.544 -0.015 92.305 1.00 80.69 86 MET A O 1
ATOM 675 N N . LYS A 1 87 ? 38.885 1.147 90.424 1.00 80.69 87 LYS A N 1
ATOM 676 C CA . LYS A 1 87 ? 37.766 2.068 90.660 1.00 80.69 87 LYS A CA 1
ATOM 677 C C . LYS A 1 87 ? 36.444 1.300 90.569 1.00 80.69 87 LYS A C 1
ATOM 679 O O . LYS A 1 87 ? 36.157 0.700 89.534 1.00 80.69 87 LYS A O 1
ATOM 684 N N . HIS A 1 88 ? 35.627 1.348 91.620 1.00 78.25 88 HIS A N 1
ATOM 685 C CA . HIS A 1 88 ? 34.275 0.793 91.582 1.00 78.25 88 HIS A CA 1
ATOM 686 C C . HIS A 1 88 ? 33.406 1.559 90.574 1.00 78.25 88 HIS A C 1
ATOM 688 O O . HIS A 1 88 ? 33.282 2.782 90.654 1.00 78.25 88 HIS A O 1
ATOM 694 N N . ALA A 1 89 ? 32.791 0.836 89.636 1.00 71.94 89 ALA A N 1
ATOM 695 C CA . ALA A 1 89 ? 31.795 1.381 88.721 1.00 71.94 89 ALA A CA 1
ATOM 696 C C . ALA A 1 89 ? 30.394 1.165 89.313 1.00 71.94 89 ALA A C 1
ATOM 698 O O . ALA A 1 89 ? 29.957 0.028 89.479 1.00 71.94 89 ALA A O 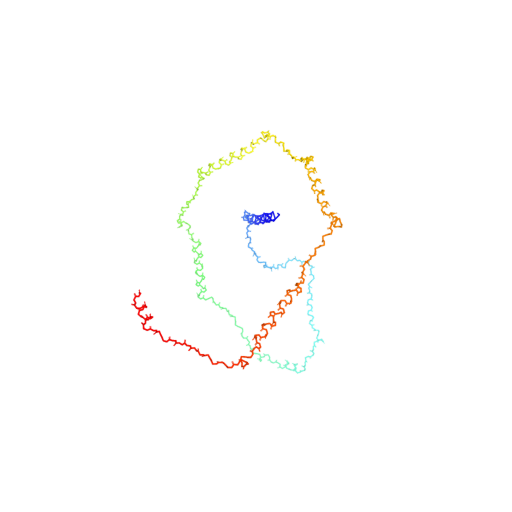1
ATOM 699 N N . VAL A 1 90 ? 29.703 2.255 89.651 1.00 75.25 90 VAL A N 1
ATOM 700 C CA . VAL A 1 90 ? 28.315 2.218 90.135 1.00 75.25 90 VAL A CA 1
ATOM 701 C C . VAL A 1 90 ? 27.384 2.106 88.931 1.00 75.25 90 VAL A C 1
ATOM 703 O O . VAL A 1 90 ? 27.363 2.996 88.082 1.00 75.25 90 VAL A O 1
ATOM 706 N N . THR A 1 91 ? 26.605 1.030 88.848 1.00 70.38 91 THR A N 1
ATOM 707 C CA . THR A 1 91 ? 25.540 0.880 87.851 1.00 70.38 91 THR A CA 1
ATOM 708 C C . THR A 1 91 ? 24.242 1.477 88.399 1.00 70.38 91 THR A C 1
ATOM 710 O O . THR A 1 91 ? 23.815 1.138 89.499 1.00 70.38 91 THR A O 1
ATOM 713 N N . GLN A 1 92 ? 23.617 2.395 87.655 1.00 64.50 92 GLN A N 1
ATOM 714 C CA . GLN A 1 92 ? 22.294 2.937 87.988 1.00 64.50 92 GLN A CA 1
ATOM 715 C C . GLN A 1 92 ? 21.250 2.403 87.000 1.00 64.50 92 GLN A C 1
ATOM 717 O O . GLN A 1 92 ? 21.386 2.589 85.791 1.00 64.50 92 GLN A O 1
ATOM 722 N N . GLU A 1 93 ? 20.213 1.739 87.516 1.00 67.94 93 GLU A N 1
ATOM 723 C CA . GLU A 1 93 ? 19.032 1.321 86.756 1.00 67.94 93 GLU A CA 1
ATOM 724 C C . GLU A 1 93 ? 18.131 2.539 86.514 1.00 67.94 93 GLU A C 1
ATOM 726 O O . GLU A 1 93 ? 17.673 3.192 87.452 1.00 67.94 93 GLU A O 1
ATOM 731 N N . LYS A 1 94 ? 17.906 2.890 85.245 1.00 70.56 94 LYS A N 1
ATOM 732 C CA . LYS A 1 94 ? 17.120 4.070 84.873 1.00 70.56 94 LYS A CA 1
ATOM 733 C C . LYS A 1 94 ? 15.657 3.688 84.640 1.00 70.56 94 LYS A C 1
ATOM 735 O O . LYS A 1 94 ? 15.241 3.504 83.499 1.00 70.56 94 LYS A O 1
ATOM 740 N N . THR A 1 95 ? 14.861 3.629 85.702 1.00 64.94 95 THR A N 1
ATOM 741 C CA . THR A 1 95 ? 13.397 3.513 85.592 1.00 64.94 95 THR A CA 1
ATOM 742 C C . THR A 1 95 ? 12.807 4.903 85.349 1.00 64.94 95 THR A C 1
ATOM 744 O O . THR A 1 95 ? 12.559 5.658 86.286 1.00 64.94 95 THR A O 1
ATOM 747 N N . VAL A 1 96 ? 12.647 5.296 84.082 1.00 74.56 96 VAL A N 1
ATOM 748 C CA . VAL A 1 96 ? 12.000 6.574 83.737 1.00 74.56 96 VAL A CA 1
ATOM 749 C C . VAL A 1 96 ? 10.487 6.388 83.807 1.00 74.56 96 VAL A C 1
ATOM 751 O O . VAL A 1 96 ? 9.941 5.514 83.139 1.00 74.56 96 VAL A O 1
ATOM 754 N N . LEU A 1 97 ? 9.819 7.201 84.625 1.00 77.56 97 LEU A N 1
ATOM 755 C CA . LEU A 1 97 ? 8.359 7.259 84.672 1.00 77.56 97 LEU A CA 1
ATOM 756 C C . LEU A 1 97 ? 7.814 7.933 83.401 1.00 77.56 97 LEU A C 1
ATOM 758 O O . LEU A 1 97 ? 8.485 8.818 82.864 1.00 77.56 97 LEU A O 1
ATOM 762 N N . PRO A 1 98 ? 6.614 7.551 82.926 1.00 81.75 98 PRO A N 1
ATOM 763 C CA . PRO A 1 98 ? 5.997 8.194 81.772 1.00 81.75 98 PRO A CA 1
ATOM 764 C C . PRO A 1 98 ? 5.841 9.702 81.994 1.00 81.75 98 PRO A C 1
ATOM 766 O O . PRO A 1 98 ? 5.555 10.172 83.100 1.00 81.75 98 PRO A O 1
ATOM 769 N N . THR A 1 99 ? 6.044 10.465 80.925 1.00 86.88 99 THR A N 1
ATOM 770 C CA . THR A 1 99 ? 5.969 11.926 80.933 1.00 86.88 99 THR A CA 1
ATOM 771 C C . THR A 1 99 ? 4.510 12.372 81.022 1.00 86.88 99 THR A C 1
ATOM 773 O O . THR A 1 99 ? 3.591 11.667 80.608 1.00 86.88 99 THR A O 1
ATOM 776 N N . ALA A 1 100 ? 4.268 13.596 81.499 1.00 88.56 100 ALA A N 1
ATOM 777 C CA . ALA A 1 100 ? 2.929 14.190 81.493 1.00 88.56 100 ALA A CA 1
ATOM 778 C C . ALA A 1 100 ? 2.295 14.257 80.086 1.00 88.56 100 ALA A C 1
ATOM 780 O O . ALA A 1 100 ? 1.072 14.255 79.972 1.00 88.56 100 ALA A O 1
ATOM 781 N N . GLU A 1 101 ? 3.113 14.320 79.033 1.00 89.25 101 GLU A N 1
ATOM 782 C CA . GLU A 1 101 ? 2.653 14.273 77.642 1.00 89.25 101 GLU A CA 1
ATOM 783 C C . GLU A 1 101 ? 2.168 12.872 77.249 1.00 89.25 101 GLU A C 1
ATOM 785 O O . GLU A 1 101 ? 1.074 12.743 76.704 1.00 89.25 101 GLU A O 1
ATOM 790 N N . ASP A 1 102 ? 2.907 11.825 77.629 1.00 89.31 102 ASP A N 1
ATOM 791 C CA . ASP A 1 102 ? 2.547 10.426 77.359 1.00 89.31 102 ASP A CA 1
ATOM 792 C C . ASP A 1 102 ? 1.167 10.094 77.954 1.00 89.31 102 ASP A C 1
ATOM 794 O O . ASP A 1 102 ? 0.293 9.549 77.281 1.00 89.31 102 ASP A O 1
ATOM 798 N N . VAL A 1 103 ? 0.918 10.535 79.194 1.00 91.25 103 VAL A N 1
ATOM 799 C CA . VAL A 1 103 ? -0.374 10.342 79.877 1.00 91.25 103 VAL A CA 1
ATOM 800 C C . VAL A 1 103 ? -1.508 11.122 79.199 1.00 91.25 103 VAL A C 1
ATOM 802 O O . VAL A 1 103 ? -2.650 10.663 79.165 1.00 91.25 103 VAL A O 1
ATOM 805 N N . LYS A 1 104 ? -1.238 12.318 78.665 1.00 92.19 104 LYS A N 1
ATOM 806 C CA . LYS A 1 104 ? -2.255 13.104 77.947 1.00 92.19 104 LYS A CA 1
ATOM 807 C C . LYS A 1 104 ? -2.636 12.450 76.626 1.00 92.19 104 LYS A C 1
ATOM 809 O O . LYS A 1 104 ? -3.826 12.373 76.324 1.00 92.19 104 LYS A O 1
ATOM 814 N N . GLN A 1 105 ? -1.651 11.966 75.874 1.00 92.69 105 GLN A N 1
ATOM 815 C CA . GLN A 1 105 ? -1.883 11.265 74.614 1.00 92.69 105 GLN A CA 1
ATOM 816 C C . G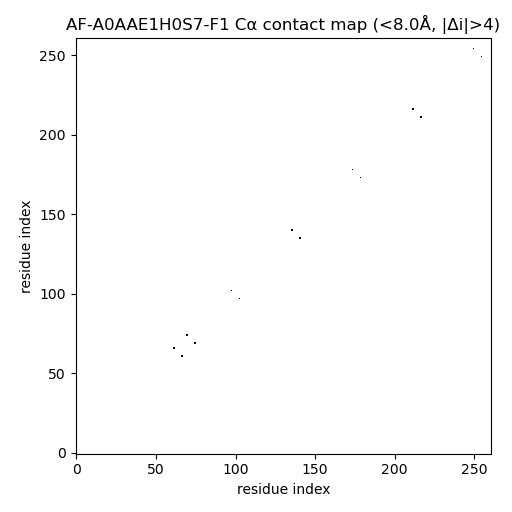LN A 1 105 ? -2.674 9.978 74.838 1.00 92.69 105 GLN A C 1
ATOM 818 O O . GLN A 1 105 ? -3.654 9.737 74.136 1.00 92.69 105 GLN A O 1
ATOM 823 N N . GLU A 1 106 ? -2.323 9.203 75.866 1.00 93.44 106 GLU A N 1
ATOM 824 C CA . GLU A 1 106 ? -3.062 7.996 76.242 1.00 93.44 106 GLU A CA 1
ATOM 825 C C . GLU A 1 106 ? -4.519 8.313 76.610 1.00 93.44 106 GLU A C 1
ATOM 827 O O . GLU A 1 106 ? -5.443 7.667 76.118 1.00 93.44 106 GLU A O 1
ATOM 832 N N . ARG A 1 107 ? -4.759 9.364 77.404 1.00 93.88 107 ARG A N 1
ATOM 833 C CA . ARG A 1 107 ? -6.125 9.813 77.727 1.00 93.88 107 ARG A CA 1
ATOM 834 C C . ARG A 1 107 ? -6.908 10.229 76.487 1.00 93.88 107 ARG A C 1
ATOM 836 O O . ARG A 1 107 ? -8.070 9.863 76.357 1.00 93.88 107 ARG A O 1
ATOM 843 N N . GLN A 1 108 ? -6.290 10.982 75.581 1.00 95.25 108 GLN A N 1
ATOM 844 C CA . GLN A 1 108 ? -6.937 11.393 74.337 1.00 95.25 108 GLN A CA 1
ATOM 845 C C . GLN A 1 108 ? -7.290 10.181 73.466 1.00 95.25 108 GLN A C 1
ATOM 847 O O . GLN A 1 108 ? -8.385 10.128 72.908 1.00 95.25 108 GLN A O 1
ATOM 852 N N . HIS A 1 109 ? -6.386 9.206 73.370 1.00 94.94 109 HIS A N 1
ATOM 853 C CA . HIS A 1 109 ? -6.622 7.972 72.630 1.00 94.94 109 HIS A CA 1
ATOM 854 C C . HIS A 1 109 ? -7.776 7.161 73.231 1.00 94.94 109 HIS A C 1
ATOM 856 O O . HIS A 1 109 ? -8.691 6.775 72.506 1.00 94.94 109 HIS A O 1
ATOM 862 N N . ASN A 1 110 ? -7.781 6.982 74.553 1.00 94.88 110 ASN A N 1
ATOM 863 C CA . ASN A 1 110 ? -8.840 6.262 75.259 1.00 94.88 110 ASN A CA 1
ATOM 864 C C . ASN A 1 110 ? -10.202 6.949 75.115 1.00 94.88 110 ASN A C 1
ATOM 866 O O . ASN A 1 110 ? -11.199 6.271 74.887 1.00 94.88 110 ASN A O 1
ATOM 870 N N . ASN A 1 111 ? -10.247 8.283 75.172 1.00 94.06 111 ASN A N 1
ATOM 871 C CA . ASN A 1 111 ? -11.483 9.031 74.938 1.00 94.06 111 ASN A CA 1
ATOM 872 C C . ASN A 1 111 ? -12.019 8.801 73.519 1.00 94.06 111 ASN A C 1
ATOM 874 O O . ASN A 1 111 ? -13.210 8.570 73.349 1.00 94.06 111 ASN A O 1
ATOM 878 N N . LEU A 1 112 ? -11.148 8.811 72.504 1.00 94.81 112 LEU A N 1
ATOM 879 C CA . LEU A 1 112 ? -11.556 8.557 71.121 1.00 94.81 112 LEU A CA 1
ATOM 880 C C . LEU A 1 112 ? -12.121 7.141 70.951 1.00 94.81 112 LEU A C 1
ATOM 882 O O . LEU A 1 112 ? -13.132 6.962 70.276 1.00 94.81 112 LEU A O 1
ATOM 886 N N . ILE A 1 113 ? -11.479 6.142 71.566 1.00 94.62 113 ILE A N 1
ATOM 887 C CA . ILE A 1 113 ? -11.978 4.763 71.562 1.00 94.62 113 ILE A CA 1
ATOM 888 C C . ILE A 1 113 ? -13.353 4.708 72.228 1.00 94.62 113 ILE A C 1
ATOM 890 O O . ILE A 1 113 ? -14.293 4.186 71.635 1.00 94.62 113 ILE A O 1
ATOM 894 N N . GLN A 1 114 ? -13.496 5.310 73.409 1.00 93.69 114 GLN A N 1
ATOM 895 C CA . GLN A 1 114 ? -14.751 5.327 74.151 1.00 93.69 114 GLN A CA 1
ATOM 896 C C . GLN A 1 114 ? -15.880 6.032 73.381 1.00 93.69 114 GLN A C 1
ATOM 898 O O . GLN A 1 114 ? -17.022 5.570 73.405 1.00 93.69 114 GLN A O 1
ATOM 903 N N . ASP A 1 115 ? -15.585 7.127 72.681 1.00 92.31 115 ASP A N 1
ATOM 904 C CA . ASP A 1 115 ? -16.557 7.847 71.854 1.00 92.31 115 ASP A CA 1
ATOM 905 C C . ASP A 1 115 ? -17.038 6.998 70.669 1.00 92.31 115 ASP A C 1
ATOM 907 O O . ASP A 1 115 ? -18.219 7.034 70.318 1.00 92.31 115 ASP A O 1
ATOM 911 N N . VAL A 1 116 ? -16.139 6.213 70.065 1.00 90.56 116 VAL A N 1
ATOM 912 C CA . VAL A 1 116 ? -16.473 5.280 68.979 1.00 90.56 116 VAL A CA 1
ATOM 913 C C . VAL A 1 116 ? -17.258 4.076 69.506 1.00 90.56 116 VAL A C 1
ATOM 915 O O . VAL A 1 116 ? -18.246 3.686 68.888 1.00 90.56 116 VAL A O 1
ATOM 918 N N . GLU A 1 117 ? -16.871 3.507 70.648 1.00 91.75 117 GLU A N 1
ATOM 919 C CA . GLU A 1 117 ? -17.576 2.381 71.277 1.00 91.75 117 GLU A CA 1
ATOM 920 C C . GLU A 1 117 ? -19.005 2.754 71.687 1.00 91.75 117 GLU A C 1
ATOM 922 O O . GLU A 1 117 ? -19.934 1.972 71.494 1.00 91.75 117 GLU A O 1
ATOM 927 N N . ASN A 1 118 ? -19.201 3.971 72.201 1.00 91.75 118 ASN A N 1
ATOM 928 C CA . ASN A 1 118 ? -20.513 4.477 72.611 1.00 91.75 118 ASN A CA 1
ATOM 929 C C . ASN A 1 118 ? -21.264 5.201 71.482 1.00 91.75 118 ASN A C 1
ATOM 931 O O . ASN A 1 118 ? -22.280 5.865 71.723 1.00 91.75 118 ASN A O 1
ATOM 935 N N . PHE A 1 119 ? -20.785 5.102 70.241 1.00 91.81 119 PHE A N 1
ATOM 936 C CA . PHE A 1 119 ? -21.420 5.747 69.104 1.00 91.81 119 PHE A CA 1
ATOM 937 C C . PHE A 1 119 ? -22.791 5.117 68.802 1.00 91.81 119 PHE A C 1
ATOM 939 O O . PHE A 1 119 ? -22.898 4.014 68.267 1.00 91.81 119 PHE A O 1
ATOM 946 N N . SER A 1 120 ? -23.870 5.846 69.101 1.00 88.44 120 SER A N 1
ATOM 947 C CA . SER A 1 120 ? -25.230 5.449 68.716 1.00 88.44 120 SER A CA 1
ATOM 948 C C . SER A 1 120 ? -25.496 5.796 67.250 1.00 88.44 120 SER A C 1
ATOM 950 O O . SER A 1 120 ? -25.562 6.966 66.856 1.00 88.44 120 SER A O 1
ATOM 952 N N . THR A 1 121 ? -25.710 4.752 66.449 1.00 83.88 121 THR A N 1
ATOM 953 C CA . THR A 1 121 ? -26.105 4.861 65.037 1.00 83.88 121 THR A CA 1
ATOM 954 C C . THR A 1 121 ? -27.491 5.489 64.855 1.00 83.88 121 THR A C 1
ATOM 956 O O . THR A 1 121 ? -27.765 6.043 63.793 1.00 83.88 121 THR A O 1
ATOM 959 N N . ASP A 1 122 ? -28.327 5.524 65.898 1.00 84.88 122 ASP A N 1
ATOM 960 C CA . ASP A 1 122 ? -29.657 6.154 65.877 1.00 84.88 122 ASP A CA 1
ATOM 961 C C . ASP A 1 122 ? -29.587 7.682 65.732 1.00 84.88 122 ASP A C 1
ATOM 963 O O . ASP A 1 122 ? -30.548 8.329 65.312 1.00 84.88 122 ASP A O 1
ATOM 967 N N . ARG A 1 123 ? -28.432 8.281 66.057 1.00 84.19 123 ARG A N 1
ATOM 968 C CA . ARG A 1 123 ? -28.170 9.720 65.890 1.00 84.19 123 ARG A CA 1
ATOM 969 C C . ARG A 1 123 ? -27.811 10.092 64.450 1.00 84.19 123 ARG A C 1
ATOM 971 O O . ARG A 1 123 ? -27.767 11.281 64.124 1.00 84.19 123 ARG A O 1
ATOM 978 N N . LEU A 1 124 ? -27.548 9.110 63.583 1.00 84.56 124 LEU A N 1
ATOM 979 C CA . LEU A 1 124 ? -27.305 9.354 62.166 1.00 84.56 124 LEU A CA 1
ATOM 980 C C . LEU A 1 124 ? -28.628 9.678 61.468 1.00 84.56 124 LEU A C 1
ATOM 982 O O . LEU A 1 124 ? -29.567 8.883 61.446 1.00 84.56 124 LEU A O 1
ATOM 986 N N . LYS A 1 125 ? -28.697 10.853 60.835 1.00 84.69 125 LYS A N 1
ATOM 987 C CA . LYS A 1 125 ? -29.807 11.173 59.932 1.00 84.69 125 LYS A CA 1
ATOM 988 C C . LYS A 1 125 ? -29.779 10.178 58.773 1.00 84.69 125 LYS A C 1
ATOM 990 O O . LYS A 1 125 ? -28.751 10.049 58.111 1.00 84.69 125 LYS A O 1
ATOM 995 N N . ARG A 1 126 ? -30.903 9.506 58.491 1.00 80.31 126 ARG A N 1
ATOM 996 C CA . ARG A 1 126 ? -31.010 8.677 57.284 1.00 80.31 126 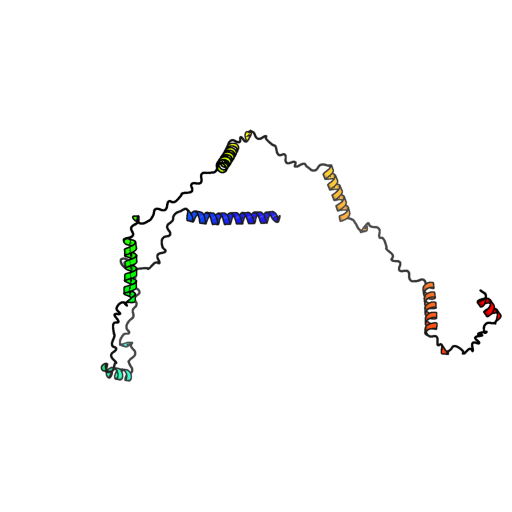ARG A CA 1
ATOM 997 C C . ARG A 1 126 ? -30.798 9.559 56.056 1.00 80.31 126 ARG A C 1
ATOM 999 O O . ARG A 1 126 ? -31.572 10.486 55.819 1.00 80.31 126 ARG A O 1
ATOM 1006 N N . ALA A 1 127 ? -29.768 9.259 55.277 1.00 76.19 127 ALA A N 1
ATOM 1007 C CA . ALA A 1 127 ? -29.623 9.809 53.943 1.00 76.19 127 ALA A CA 1
ATOM 1008 C C . ALA A 1 127 ? -30.542 9.016 53.008 1.00 76.19 127 ALA A C 1
ATOM 1010 O O . ALA A 1 127 ? -30.381 7.806 52.857 1.00 76.19 127 ALA A O 1
ATOM 1011 N N . ALA A 1 128 ? -31.527 9.682 52.404 1.00 72.81 128 ALA A N 1
ATOM 1012 C CA . ALA A 1 128 ? -32.319 9.080 51.341 1.00 72.81 128 ALA A CA 1
ATOM 1013 C C . ALA A 1 128 ? -31.434 8.963 50.095 1.00 72.81 128 ALA A C 1
ATOM 1015 O O . ALA A 1 128 ? -31.239 9.931 49.361 1.00 72.81 128 ALA A O 1
ATOM 1016 N N . THR A 1 129 ? -30.859 7.785 49.876 1.00 70.25 129 THR A N 1
ATOM 1017 C CA . THR A 1 129 ? -30.185 7.455 48.623 1.00 70.25 129 THR A CA 1
ATOM 1018 C C . THR A 1 129 ? -31.251 7.307 47.543 1.00 70.25 129 THR A C 1
ATOM 1020 O O . THR A 1 129 ? -32.012 6.343 47.554 1.00 70.25 129 THR A O 1
ATOM 1023 N N . GLN A 1 130 ? -31.343 8.271 46.625 1.00 70.12 130 GLN A N 1
ATOM 1024 C CA . GLN A 1 130 ? -32.128 8.084 45.407 1.00 70.12 130 GLN A CA 1
ATOM 1025 C C . GLN A 1 130 ? -31.330 7.186 44.460 1.00 70.12 130 GLN A C 1
ATOM 1027 O O . GLN A 1 130 ? -30.358 7.624 43.846 1.00 70.12 130 GLN A O 1
ATOM 1032 N N . GLU A 1 131 ? -31.716 5.915 44.366 1.00 67.19 131 GLU A N 1
ATOM 1033 C CA . GLU A 1 131 ? -31.220 5.025 43.323 1.00 67.19 131 GLU A CA 1
ATOM 1034 C C . GLU A 1 131 ? -31.784 5.509 41.985 1.00 67.19 131 GLU A C 1
ATOM 1036 O O . GLU A 1 131 ? -32.989 5.449 41.732 1.00 67.19 131 GLU A O 1
ATOM 1041 N N . LYS A 1 132 ? -30.920 6.047 41.121 1.00 69.75 132 LYS A N 1
ATOM 1042 C CA . LYS A 1 132 ? -31.315 6.432 39.767 1.00 69.75 132 LYS A CA 1
ATOM 1043 C C . LYS A 1 132 ? -31.449 5.163 38.921 1.00 69.75 132 LYS A C 1
ATOM 1045 O O . LYS A 1 132 ? -30.553 4.837 38.146 1.00 69.75 132 LYS A O 1
ATOM 1050 N N . ILE A 1 133 ? -32.568 4.457 39.063 1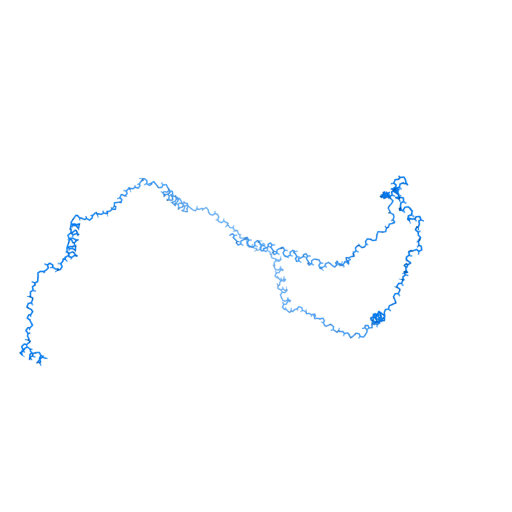.00 68.69 133 ILE A N 1
ATOM 1051 C CA . ILE A 1 133 ? -32.964 3.380 38.152 1.00 68.69 133 ILE A CA 1
ATOM 1052 C C . ILE A 1 133 ? -33.340 4.045 36.825 1.00 68.69 133 ILE A C 1
ATOM 1054 O O . ILE A 1 133 ? -34.475 4.471 36.613 1.00 68.69 133 ILE A O 1
ATOM 1058 N N . VAL A 1 134 ? -32.357 4.222 35.942 1.00 73.81 134 VAL A N 1
ATOM 1059 C CA . VAL A 1 134 ? -32.630 4.641 34.567 1.00 73.81 134 VAL A CA 1
ATOM 1060 C C . VAL A 1 134 ? -33.181 3.420 33.849 1.00 73.81 134 VAL A C 1
ATOM 1062 O O . VAL A 1 134 ? -32.440 2.493 33.534 1.00 73.81 134 VAL A O 1
ATOM 1065 N N . LEU A 1 135 ? -34.494 3.407 33.630 1.00 77.69 135 LEU A N 1
ATOM 1066 C CA . LEU A 1 135 ? -35.108 2.436 32.736 1.00 77.69 135 LEU A CA 1
ATOM 1067 C C . LEU A 1 135 ? -34.527 2.626 31.325 1.00 77.69 135 LEU A C 1
ATOM 1069 O O . LEU A 1 135 ? -34.296 3.777 30.935 1.00 77.69 135 LEU A O 1
ATOM 1073 N N . PRO A 1 136 ? -34.303 1.535 30.565 1.00 80.44 136 PRO A N 1
ATOM 1074 C CA . PRO A 1 136 ? -33.935 1.631 29.158 1.00 80.44 136 PRO A CA 1
ATOM 1075 C C . PRO A 1 136 ? -34.876 2.602 28.452 1.00 80.44 136 PRO A C 1
ATOM 1077 O O . PRO A 1 136 ? -36.099 2.540 28.629 1.00 80.44 136 PRO A O 1
ATOM 1080 N N . ASN A 1 137 ? -34.314 3.542 27.700 1.00 85.88 137 ASN A N 1
ATOM 1081 C CA . ASN A 1 137 ? -35.136 4.514 27.000 1.00 85.88 137 ASN A CA 1
ATOM 1082 C C . ASN A 1 137 ? -35.840 3.822 25.806 1.00 85.88 137 ASN A C 1
ATOM 1084 O O . ASN A 1 137 ? -35.488 2.713 25.396 1.00 85.88 137 ASN A O 1
ATOM 1088 N N . ALA A 1 138 ? -36.850 4.471 25.220 1.00 87.94 138 ALA A N 1
ATOM 1089 C CA . ALA A 1 138 ? -37.591 3.894 24.093 1.00 87.94 138 ALA A CA 1
ATOM 1090 C C . ALA A 1 138 ? -36.700 3.582 22.868 1.00 87.94 138 ALA A C 1
ATOM 1092 O O . ALA A 1 138 ? -36.995 2.650 22.120 1.00 87.94 138 ALA A O 1
ATOM 1093 N N . GLN A 1 139 ? -35.601 4.324 22.690 1.00 89.56 139 GLN A N 1
ATOM 1094 C CA . GLN A 1 139 ? -34.610 4.094 21.639 1.00 89.56 139 GLN A CA 1
ATOM 1095 C C . GLN A 1 139 ? -33.800 2.816 21.900 1.00 89.56 139 GLN A C 1
ATOM 1097 O O . GLN A 1 139 ? -33.590 2.029 20.978 1.00 89.56 139 GLN A O 1
ATOM 1102 N N . ASP A 1 140 ? -33.405 2.559 23.147 1.00 87.75 140 ASP A N 1
ATOM 1103 C CA . ASP A 1 140 ? -32.658 1.361 23.541 1.00 87.75 140 ASP A CA 1
ATOM 1104 C C . ASP A 1 140 ? -33.498 0.106 23.252 1.00 87.75 140 ASP A C 1
ATOM 1106 O O . ASP A 1 140 ? -33.045 -0.818 22.582 1.00 87.75 140 ASP A O 1
ATOM 1110 N N . VAL A 1 141 ? -34.781 0.123 23.624 1.00 90.56 141 VAL A N 1
ATOM 1111 C CA . VAL A 1 141 ? -35.704 -0.994 23.356 1.00 90.56 141 VAL A CA 1
ATOM 1112 C C . VAL A 1 141 ? -35.962 -1.180 21.855 1.00 90.56 141 VAL A C 1
ATOM 1114 O O . VAL A 1 141 ? -36.074 -2.308 21.371 1.00 90.56 141 VAL A O 1
ATOM 1117 N N . ALA A 1 142 ? -36.074 -0.092 21.088 1.00 90.00 142 ALA A N 1
ATOM 1118 C CA . ALA A 1 142 ? -36.279 -0.167 19.641 1.00 90.00 142 ALA A CA 1
ATOM 1119 C C . ALA A 1 142 ? -35.052 -0.738 18.912 1.00 90.00 142 ALA A C 1
ATOM 1121 O O . ALA A 1 142 ? -35.188 -1.567 18.005 1.00 90.00 142 ALA A O 1
ATOM 1122 N N . THR A 1 143 ? -33.852 -0.327 19.325 1.00 90.19 143 THR A N 1
ATOM 1123 C CA . THR A 1 143 ? -32.597 -0.846 18.772 1.00 90.19 143 THR A CA 1
ATOM 1124 C C . THR A 1 143 ? -32.398 -2.317 19.126 1.00 90.19 143 THR A C 1
ATOM 1126 O O . THR A 1 143 ? -32.091 -3.102 18.231 1.00 90.19 143 THR A O 1
ATOM 1129 N N . GLU A 1 144 ? -32.674 -2.723 20.367 1.00 93.69 144 GLU A N 1
ATOM 1130 C CA . GLU A 1 144 ? -32.603 -4.126 20.795 1.00 93.69 144 GLU A CA 1
ATOM 1131 C C . GLU A 1 144 ? -33.565 -5.017 19.997 1.00 93.69 144 GLU A C 1
ATOM 1133 O O . GLU A 1 144 ? -33.166 -6.062 19.483 1.00 93.69 144 GLU A O 1
ATOM 1138 N N . LYS A 1 145 ? -34.816 -4.580 19.797 1.00 93.88 145 LYS A N 1
ATOM 1139 C CA . LYS A 1 145 ? -35.788 -5.310 18.963 1.00 93.88 145 LYS A CA 1
ATOM 1140 C C . LYS A 1 145 ? -35.315 -5.469 17.522 1.00 93.88 145 LYS A C 1
ATOM 1142 O O . LYS A 1 145 ? -35.483 -6.535 16.937 1.00 93.88 145 LYS A O 1
ATOM 1147 N N . THR A 1 146 ? -34.717 -4.421 16.960 1.00 94.12 146 THR A N 1
ATOM 1148 C CA . THR A 1 146 ? -34.199 -4.443 15.587 1.00 94.12 146 THR A CA 1
ATOM 1149 C C . THR A 1 146 ? -33.014 -5.401 15.462 1.00 94.12 146 THR A C 1
ATOM 1151 O O . THR A 1 146 ? -32.963 -6.196 14.527 1.00 94.12 146 THR A O 1
ATOM 1154 N N . GLN A 1 147 ? -32.082 -5.369 16.420 1.00 94.56 147 GLN A N 1
ATOM 1155 C CA . GLN A 1 147 ? -30.940 -6.285 16.448 1.00 94.56 147 GLN A CA 1
ATOM 1156 C C . GLN A 1 147 ? -31.392 -7.736 16.593 1.00 94.56 147 GLN A C 1
ATOM 1158 O O . GLN A 1 147 ? -30.927 -8.599 15.853 1.00 94.56 147 GLN A O 1
ATOM 1163 N N . LYS A 1 148 ? -32.342 -7.997 17.494 1.00 95.44 148 LYS A N 1
ATOM 1164 C CA . LYS A 1 148 ? -32.897 -9.334 17.694 1.00 95.44 148 LYS A CA 1
ATOM 1165 C C . LYS A 1 148 ? -33.566 -9.870 16.427 1.00 95.44 148 LYS A C 1
ATOM 1167 O O . LYS A 1 148 ? -33.264 -10.983 16.017 1.00 95.44 148 LYS A O 1
ATOM 1172 N N . ALA A 1 149 ? -34.389 -9.059 15.761 1.00 94.44 149 ALA A N 1
ATOM 1173 C CA . ALA A 1 149 ? -35.032 -9.444 14.505 1.00 94.44 149 ALA A CA 1
ATOM 1174 C C . ALA A 1 149 ? -34.019 -9.731 13.381 1.00 94.44 149 ALA A C 1
ATOM 1176 O O . ALA A 1 149 ? -34.221 -10.645 12.584 1.00 94.44 149 ALA A O 1
ATOM 1177 N N . LEU A 1 150 ? -32.917 -8.975 13.317 1.00 94.56 150 LEU A N 1
ATOM 1178 C CA . LEU A 1 150 ? -31.840 -9.222 12.358 1.00 94.56 150 LEU A CA 1
ATOM 1179 C C . LEU A 1 150 ? -31.160 -10.574 12.619 1.00 94.56 150 LEU A C 1
ATOM 1181 O O . LEU A 1 150 ? -30.940 -11.334 11.680 1.00 94.56 150 LEU A O 1
ATOM 1185 N N . ILE A 1 151 ? -30.843 -10.868 13.884 1.00 95.19 151 ILE A N 1
ATOM 1186 C CA . ILE A 1 151 ? -30.205 -12.129 14.286 1.00 95.19 151 ILE A CA 1
ATOM 1187 C C . ILE A 1 151 ? -31.122 -13.306 13.957 1.00 95.19 151 ILE A C 1
ATOM 1189 O O . ILE A 1 151 ? -30.692 -14.226 13.269 1.00 95.19 151 ILE A O 1
ATOM 1193 N N . GLU A 1 152 ? -32.395 -13.235 14.349 1.00 95.00 152 GLU A N 1
ATOM 1194 C CA . GLU A 1 152 ? -33.388 -14.271 14.040 1.00 95.00 152 GLU A CA 1
ATOM 1195 C C . GLU A 1 152 ? -33.554 -14.464 12.523 1.00 95.00 152 GLU A C 1
ATOM 1197 O O . GLU A 1 152 ? -33.656 -15.592 12.046 1.00 95.00 152 GLU A O 1
ATOM 1202 N N . GLY A 1 153 ? -33.519 -13.381 11.739 1.00 93.44 153 GLY A N 1
ATOM 1203 C CA . GLY A 1 153 ? -33.572 -13.448 10.278 1.00 93.44 153 GLY A CA 1
ATOM 1204 C C . GLY A 1 153 ? -32.356 -14.132 9.645 1.00 93.44 153 GLY A C 1
ATOM 1205 O O . GLY A 1 153 ? -32.504 -14.821 8.637 1.00 93.44 153 GLY A O 1
ATOM 1206 N N . VAL A 1 154 ? -31.166 -13.968 10.232 1.00 91.62 154 VAL A N 1
ATOM 1207 C CA . VAL A 1 154 ? -29.938 -14.650 9.793 1.00 91.62 154 VAL A CA 1
ATOM 1208 C C . VAL A 1 154 ? -29.925 -16.111 10.246 1.00 91.62 154 VAL A C 1
ATOM 1210 O O . VAL A 1 154 ? -29.534 -16.976 9.470 1.00 91.62 154 VAL A O 1
ATOM 1213 N N . GLU A 1 155 ? -30.379 -16.415 11.461 1.00 92.38 155 GLU A N 1
ATOM 1214 C CA . GLU A 1 155 ? -30.487 -17.794 11.960 1.00 92.38 155 GLU A CA 1
ATOM 1215 C C . GLU A 1 155 ? -31.516 -18.612 11.172 1.00 92.38 155 GLU A C 1
ATOM 1217 O O . GLU A 1 155 ? -31.278 -19.776 10.853 1.00 92.38 155 GLU A O 1
ATOM 1222 N N . ALA A 1 156 ? -32.639 -17.995 10.800 1.00 93.62 156 ALA A N 1
ATOM 1223 C CA . ALA A 1 156 ? -33.664 -18.605 9.959 1.00 93.62 156 ALA A CA 1
ATOM 1224 C C . ALA A 1 156 ? -33.324 -18.566 8.457 1.00 93.62 156 ALA A C 1
ATOM 1226 O O . ALA A 1 156 ? -34.145 -18.975 7.625 1.00 93.62 156 ALA A O 1
ATOM 1227 N N . PHE A 1 157 ? -32.148 -18.051 8.081 1.00 93.50 157 PHE A N 1
ATOM 1228 C CA . PHE A 1 157 ? -31.760 -17.929 6.686 1.00 93.50 157 PHE A CA 1
ATOM 1229 C C . PHE A 1 157 ? -31.485 -19.303 6.070 1.00 93.50 157 PHE A C 1
ATOM 1231 O O . PHE A 1 157 ? -30.485 -19.965 6.344 1.00 93.50 157 PHE A O 1
ATOM 1238 N N . ASP A 1 158 ? -32.379 -19.708 5.176 1.00 91.62 158 ASP A N 1
ATOM 1239 C CA . ASP A 1 158 ? -32.250 -20.941 4.415 1.00 91.62 158 ASP A CA 1
ATOM 1240 C C . ASP A 1 158 ? -31.296 -20.743 3.228 1.00 91.62 158 ASP A C 1
ATOM 1242 O O . ASP A 1 158 ? -31.660 -20.177 2.191 1.00 91.62 158 ASP A O 1
ATOM 1246 N N . SER A 1 159 ? -30.069 -21.238 3.375 1.00 87.00 159 SER A N 1
ATOM 1247 C CA . SER A 1 159 ? -29.035 -21.182 2.341 1.00 87.00 159 SER A CA 1
ATOM 1248 C C . SER A 1 159 ? -29.387 -21.981 1.084 1.00 87.00 159 SER A C 1
ATOM 1250 O O . SER A 1 159 ? -28.820 -21.702 0.030 1.00 87.00 159 SER A O 1
ATOM 1252 N N . SER A 1 160 ? -30.355 -22.905 1.134 1.00 86.31 160 SER A N 1
ATOM 1253 C CA . SER A 1 160 ? -30.821 -23.635 -0.053 1.00 86.31 160 SER A CA 1
ATOM 1254 C C . SER A 1 160 ? -31.614 -22.751 -1.025 1.00 86.31 160 SER A C 1
ATOM 1256 O O . SER A 1 160 ? -31.733 -23.073 -2.206 1.00 86.31 160 SER A O 1
ATOM 1258 N N . LYS A 1 161 ? -32.107 -21.593 -0.558 1.00 87.25 161 LYS A N 1
ATOM 1259 C CA . LYS A 1 161 ? -32.766 -20.574 -1.393 1.00 87.25 161 LYS A CA 1
ATOM 1260 C C . LYS A 1 161 ? -31.773 -19.672 -2.124 1.00 87.25 161 LYS A C 1
ATOM 1262 O O . LYS A 1 161 ? -32.186 -18.882 -2.978 1.00 87.25 161 LYS A O 1
ATOM 1267 N N . LEU A 1 162 ? -30.478 -19.756 -1.804 1.00 86.06 162 LEU A N 1
ATOM 1268 C CA . LEU A 1 162 ? -29.454 -19.063 -2.574 1.00 86.06 162 LEU A CA 1
ATOM 1269 C C . LEU A 1 162 ? -29.352 -19.701 -3.957 1.00 86.06 162 LEU A C 1
ATOM 1271 O O . LEU A 1 162 ? -29.196 -20.912 -4.099 1.00 86.06 162 LEU A O 1
ATOM 1275 N N . LYS A 1 163 ? -29.415 -18.868 -4.997 1.00 85.38 163 LYS A N 1
ATOM 1276 C CA . LYS A 1 163 ? -29.148 -19.331 -6.358 1.00 85.38 163 LYS A CA 1
ATOM 1277 C C . LYS A 1 163 ? -27.709 -19.832 -6.427 1.00 85.38 163 LYS A C 1
ATOM 1279 O O . LYS A 1 163 ? -26.791 -19.131 -6.001 1.00 85.38 163 LYS A O 1
ATOM 1284 N N . HIS A 1 164 ? -27.520 -21.026 -6.982 1.00 81.25 164 HIS A N 1
ATOM 1285 C CA . HIS A 1 164 ? -26.189 -21.518 -7.299 1.00 81.25 164 HIS A CA 1
ATOM 1286 C C . HIS A 1 164 ? -25.572 -20.610 -8.368 1.00 81.25 164 HIS A C 1
ATOM 1288 O O . HIS A 1 164 ? -26.078 -20.528 -9.487 1.00 81.25 164 HIS A O 1
ATOM 1294 N N . THR A 1 165 ? -24.502 -19.910 -8.002 1.00 78.19 165 THR A N 1
ATOM 1295 C CA . THR A 1 165 ? -23.672 -19.159 -8.942 1.00 78.19 165 THR A CA 1
ATOM 1296 C C . THR A 1 165 ? -22.423 -19.986 -9.190 1.00 78.19 165 THR A C 1
ATOM 1298 O O . THR A 1 165 ? -21.535 -20.044 -8.341 1.00 78.19 165 THR A O 1
ATOM 1301 N N . GLU A 1 166 ? -22.368 -20.646 -10.342 1.00 72.69 166 GLU A N 1
ATOM 1302 C CA . GLU A 1 166 ? -21.169 -21.338 -10.800 1.00 72.69 166 GLU A CA 1
ATOM 1303 C C . GLU A 1 166 ? -20.111 -20.286 -11.168 1.00 72.69 166 GLU A C 1
ATOM 1305 O O . GLU A 1 166 ? -20.246 -19.545 -12.145 1.00 72.69 166 GLU A O 1
ATOM 1310 N N . THR A 1 167 ? -19.068 -20.160 -10.349 1.00 69.50 167 THR A N 1
ATOM 1311 C CA . THR A 1 167 ? -17.935 -19.280 -10.643 1.00 69.50 167 THR A CA 1
ATOM 1312 C C . THR A 1 167 ? -17.050 -19.949 -11.688 1.00 69.50 167 THR A C 1
ATOM 1314 O O . THR A 1 167 ? -16.241 -20.811 -11.352 1.00 69.50 167 THR A O 1
ATOM 1317 N N . GLN A 1 168 ? -17.192 -19.568 -12.958 1.00 64.50 168 GLN A N 1
ATOM 1318 C CA . GLN A 1 168 ? -16.250 -19.992 -13.995 1.00 64.50 168 GLN A CA 1
ATOM 1319 C C . GLN A 1 168 ? -14.968 -19.155 -13.918 1.00 64.50 168 GLN A C 1
ATOM 1321 O O . GLN A 1 168 ? -14.950 -17.984 -14.300 1.00 64.50 168 GLN A O 1
ATOM 1326 N N . GLU A 1 169 ? -13.879 -19.763 -13.447 1.00 66.38 169 GLU A N 1
ATOM 1327 C CA . GLU A 1 169 ? -12.527 -19.244 -13.650 1.00 66.38 169 GLU A CA 1
ATOM 1328 C C . GLU A 1 169 ? -12.178 -19.402 -15.136 1.00 66.38 169 GLU A C 1
ATOM 1330 O O . GLU A 1 169 ? -11.919 -20.500 -15.630 1.00 66.38 169 GLU A O 1
ATOM 1335 N N . LYS A 1 170 ? -12.230 -18.298 -15.885 1.00 67.12 170 LYS A N 1
ATOM 1336 C CA . LYS A 1 170 ? -11.865 -18.271 -17.303 1.00 67.12 170 LYS A CA 1
ATOM 1337 C C . LYS A 1 170 ? -10.347 -18.358 -17.466 1.00 67.12 170 LYS A C 1
ATOM 1339 O O . LYS A 1 170 ? -9.701 -17.376 -17.815 1.00 67.12 170 LYS A O 1
ATOM 1344 N N . ASN A 1 171 ? -9.796 -19.555 -17.298 1.00 63.94 171 ASN A N 1
ATOM 1345 C CA . ASN A 1 171 ? -8.469 -19.908 -17.802 1.00 63.94 171 ASN A CA 1
ATOM 1346 C C . ASN A 1 171 ? -8.555 -20.137 -19.319 1.00 63.94 171 ASN A C 1
ATOM 1348 O O . ASN A 1 171 ? -8.390 -21.252 -19.810 1.00 63.94 171 ASN A O 1
ATOM 1352 N N . LEU A 1 172 ? -8.907 -19.084 -20.066 1.00 73.88 172 LEU A N 1
ATOM 1353 C CA . LEU A 1 172 ? -8.900 -19.135 -21.523 1.00 73.88 172 LEU A CA 1
ATOM 1354 C C . LEU A 1 172 ? -7.449 -19.259 -21.985 1.00 73.88 172 LEU A C 1
ATOM 1356 O O . LEU A 1 172 ? -6.602 -18.436 -21.640 1.00 73.88 172 LEU A O 1
ATOM 1360 N N . LEU A 1 173 ? -7.174 -20.310 -22.753 1.00 76.00 173 LEU A N 1
ATOM 1361 C CA . LEU A 1 173 ? -5.918 -20.433 -23.480 1.00 76.00 173 LEU A CA 1
ATOM 1362 C C . LEU A 1 173 ? -5.781 -19.228 -24.424 1.00 76.00 173 LEU A C 1
ATOM 1364 O O . LEU A 1 173 ? -6.787 -18.813 -25.003 1.00 76.00 173 LEU A O 1
ATOM 1368 N N . PRO A 1 174 ? -4.571 -18.667 -24.590 1.00 81.50 174 PRO A N 1
ATOM 1369 C CA . PRO A 1 174 ? -4.349 -17.584 -25.535 1.00 81.50 174 PRO A CA 1
ATOM 1370 C C . PRO A 1 174 ? -4.841 -17.975 -26.931 1.00 81.50 174 PRO A C 1
ATOM 1372 O O . PRO A 1 174 ? -4.504 -19.052 -27.435 1.00 81.50 174 PRO A O 1
ATOM 1375 N N . ASP A 1 175 ? -5.623 -17.098 -27.558 1.00 84.44 175 ASP A N 1
ATOM 1376 C CA . ASP A 1 175 ? -6.110 -17.315 -28.916 1.00 84.44 175 ASP A CA 1
ATOM 1377 C C . ASP A 1 175 ? -4.952 -17.322 -29.926 1.00 84.44 175 ASP A C 1
ATOM 1379 O O . ASP A 1 175 ? -3.862 -16.797 -29.677 1.00 84.44 175 ASP A O 1
ATOM 1383 N N . LYS A 1 176 ? -5.192 -17.904 -31.109 1.00 90.25 176 LYS A N 1
ATOM 1384 C CA . LYS A 1 176 ? -4.178 -18.013 -32.175 1.00 90.25 176 LYS A CA 1
ATOM 1385 C C . LYS A 1 176 ? -3.555 -16.663 -32.533 1.00 90.25 176 LYS A C 1
ATOM 1387 O O . LYS A 1 176 ? -2.355 -16.618 -32.791 1.00 90.25 176 LYS A O 1
ATOM 1392 N N . ASP A 1 177 ? -4.341 -15.593 -32.501 1.00 90.81 177 ASP A N 1
ATOM 1393 C CA . ASP A 1 177 ? -3.883 -14.239 -32.815 1.00 90.81 177 ASP A CA 1
ATOM 1394 C C . ASP A 1 177 ? -2.904 -13.718 -31.755 1.00 90.81 177 ASP A C 1
ATOM 1396 O O . ASP A 1 177 ? -1.861 -13.163 -32.095 1.00 90.81 177 ASP A O 1
ATOM 1400 N N . VAL A 1 178 ? -3.175 -13.988 -30.472 1.00 90.00 178 VAL A N 1
ATOM 1401 C CA . VAL A 1 178 ? -2.292 -13.619 -29.352 1.00 90.00 178 VAL A CA 1
ATOM 1402 C C . VAL A 1 178 ? -0.956 -14.352 -29.466 1.00 90.00 178 VAL A C 1
ATOM 1404 O O . VAL A 1 178 ? 0.105 -13.745 -29.341 1.00 90.00 178 VAL A O 1
ATOM 1407 N N . VAL A 1 179 ? -0.990 -15.649 -29.783 1.00 93.06 179 VAL A N 1
ATOM 1408 C CA . VAL A 1 179 ? 0.226 -16.454 -29.983 1.00 93.06 179 VAL A CA 1
ATOM 1409 C C . VAL A 1 179 ? 1.022 -15.982 -31.206 1.00 93.06 179 VAL A C 1
ATOM 1411 O O . VAL A 1 179 ? 2.253 -15.959 -31.178 1.00 93.06 179 VAL A O 1
ATOM 1414 N N . GLN A 1 180 ? 0.347 -15.599 -32.292 1.00 93.12 180 GLN A N 1
ATOM 1415 C CA . GLN A 1 180 ? 1.007 -15.077 -33.490 1.00 93.12 180 GLN A CA 1
ATOM 1416 C C . GLN A 1 180 ? 1.646 -13.709 -33.247 1.00 93.12 180 GLN A C 1
ATOM 1418 O O . GLN A 1 180 ? 2.774 -13.488 -33.690 1.00 93.12 180 GLN A O 1
ATOM 1423 N N . GLN A 1 181 ? 0.964 -12.822 -32.521 1.00 93.50 181 GLN A N 1
ATOM 1424 C CA . GLN A 1 181 ? 1.505 -11.523 -32.136 1.00 93.50 181 GLN A CA 1
ATOM 1425 C C . GLN A 1 181 ? 2.748 -11.681 -31.252 1.00 93.50 181 GLN A C 1
ATOM 1427 O O . GLN A 1 181 ? 3.768 -11.046 -31.523 1.00 93.50 181 GLN A O 1
ATOM 1432 N N . GLU A 1 182 ? 2.702 -12.574 -30.260 1.00 94.06 182 GLU A N 1
ATOM 1433 C CA . GLU A 1 182 ? 3.854 -12.877 -29.403 1.00 94.06 182 GLU A CA 1
ATOM 1434 C C . GLU A 1 182 ? 5.030 -13.419 -30.227 1.00 94.06 182 GLU A C 1
ATOM 1436 O O . GLU A 1 182 ? 6.164 -12.958 -30.107 1.00 94.06 182 GLU A O 1
ATOM 1441 N N . ARG A 1 183 ? 4.760 -14.344 -31.156 1.00 93.94 183 ARG A N 1
ATOM 1442 C CA . ARG A 1 183 ? 5.789 -14.889 -32.049 1.00 93.94 183 ARG A CA 1
ATOM 1443 C C . ARG A 1 183 ? 6.411 -13.814 -32.942 1.00 93.94 183 ARG A C 1
ATOM 1445 O O . ARG A 1 183 ? 7.621 -13.833 -33.161 1.00 93.94 183 ARG A O 1
ATOM 1452 N N . ALA A 1 184 ? 5.611 -12.889 -33.468 1.00 94.00 184 ALA A N 1
ATOM 1453 C CA . ALA A 1 184 ? 6.109 -11.778 -34.274 1.00 94.00 184 ALA A CA 1
ATOM 1454 C C . ALA A 1 184 ? 7.008 -10.843 -33.449 1.00 94.00 184 ALA A C 1
ATOM 1456 O O . ALA A 1 184 ? 8.083 -10.459 -33.912 1.00 94.00 184 ALA A O 1
ATOM 1457 N N . HIS A 1 185 ? 6.605 -10.536 -32.215 1.00 94.69 185 HIS A N 1
ATOM 1458 C CA . HIS A 1 185 ? 7.388 -9.721 -31.291 1.00 94.69 185 HIS A CA 1
ATOM 1459 C C . HIS A 1 185 ? 8.719 -10.392 -30.918 1.00 94.69 185 HIS A C 1
ATOM 1461 O O . HIS A 1 185 ? 9.776 -9.767 -31.009 1.00 94.69 185 HIS A O 1
ATOM 1467 N N . GLN A 1 186 ? 8.693 -11.689 -30.603 1.00 95.50 186 GLN A N 1
ATOM 1468 C CA . GLN A 1 186 ? 9.898 -12.455 -30.290 1.00 95.50 186 GLN A CA 1
ATOM 1469 C C . GLN A 1 186 ? 10.864 -12.530 -31.482 1.00 95.50 186 GLN A C 1
ATOM 1471 O O . GLN A 1 186 ? 12.075 -12.420 -31.305 1.00 95.50 186 GLN A O 1
ATOM 1476 N N . ASN A 1 187 ? 10.347 -12.674 -32.706 1.00 93.25 187 ASN A N 1
ATOM 1477 C CA . ASN A 1 187 ? 11.176 -12.668 -33.912 1.00 93.25 187 ASN A CA 1
ATOM 1478 C C . ASN A 1 187 ? 11.870 -11.316 -34.128 1.00 93.25 187 ASN A C 1
ATOM 1480 O O . ASN A 1 187 ? 13.036 -11.290 -34.517 1.00 93.25 187 ASN A O 1
ATOM 1484 N N . LEU A 1 188 ? 11.173 -10.206 -33.870 1.00 94.88 188 LEU A N 1
ATOM 1485 C CA . LEU A 1 188 ? 11.755 -8.867 -33.958 1.00 94.88 188 LEU A CA 1
ATOM 1486 C C . LEU A 1 188 ? 12.878 -8.690 -32.930 1.00 94.88 188 LEU A C 1
ATOM 1488 O O . LEU A 1 188 ? 13.970 -8.257 -33.290 1.00 94.88 188 LEU A O 1
ATOM 1492 N N . LEU A 1 189 ? 12.619 -9.069 -31.675 1.00 94.94 189 LEU A N 1
ATOM 1493 C CA . LEU A 1 189 ? 13.607 -9.032 -30.595 1.00 94.94 189 LEU A CA 1
ATOM 1494 C C . LEU A 1 189 ? 14.851 -9.847 -30.945 1.00 94.94 189 LEU A C 1
ATOM 1496 O O . LEU A 1 189 ? 15.952 -9.305 -30.922 1.00 94.94 189 LEU A O 1
ATOM 1500 N N . ASN A 1 190 ? 14.673 -11.102 -31.358 1.00 94.25 190 ASN A N 1
ATOM 1501 C CA . ASN A 1 190 ? 15.783 -11.978 -31.733 1.00 94.25 190 ASN A CA 1
ATOM 1502 C C . ASN A 1 190 ? 16.568 -11.427 -32.934 1.00 94.25 190 ASN A C 1
ATOM 1504 O O . ASN A 1 190 ? 17.792 -11.538 -32.979 1.00 94.25 190 ASN A O 1
ATOM 1508 N N . GLY A 1 191 ? 15.877 -10.823 -33.905 1.00 93.44 191 GLY A N 1
ATOM 1509 C CA . GLY A 1 191 ? 16.507 -10.199 -35.068 1.00 93.44 191 GLY A CA 1
ATOM 1510 C C . GLY A 1 191 ? 17.381 -8.998 -34.707 1.00 93.44 191 GLY A C 1
ATOM 1511 O O . GLY A 1 191 ? 18.411 -8.791 -35.342 1.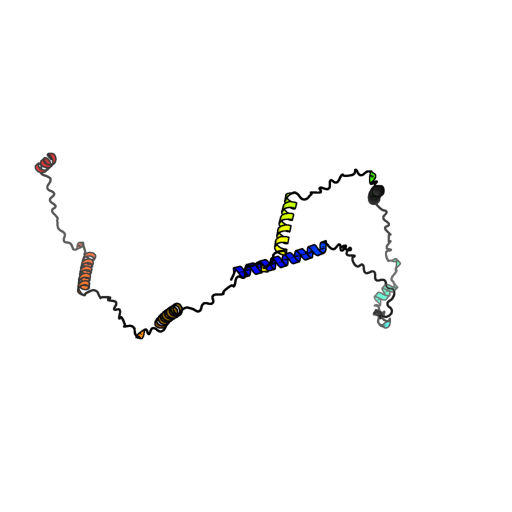00 93.44 191 GLY A O 1
ATOM 1512 N N . VAL A 1 192 ? 17.001 -8.230 -33.681 1.00 91.69 192 VAL A N 1
ATOM 1513 C CA . VAL A 1 192 ? 17.799 -7.107 -33.164 1.00 91.69 192 VAL A CA 1
ATOM 1514 C C . VAL A 1 192 ? 18.925 -7.596 -32.251 1.00 91.69 192 VAL A C 1
ATOM 1516 O O . VAL A 1 192 ? 20.050 -7.114 -32.363 1.00 91.69 192 VAL A O 1
ATOM 1519 N N . GLU A 1 193 ? 18.649 -8.556 -31.366 1.00 92.94 193 GLU A N 1
ATOM 1520 C CA . GLU A 1 193 ? 19.624 -9.100 -30.411 1.00 92.94 193 GLU A CA 1
ATOM 1521 C C . GLU A 1 193 ? 20.795 -9.792 -31.118 1.00 92.94 193 GLU A C 1
ATOM 1523 O O . GLU A 1 193 ? 21.955 -9.585 -30.761 1.00 92.94 193 GLU A O 1
ATOM 1528 N N . HIS A 1 194 ? 20.503 -10.560 -32.168 1.00 91.19 194 HIS A N 1
ATOM 1529 C CA . HIS A 1 194 ? 21.504 -11.264 -32.969 1.00 91.19 194 HIS A CA 1
ATOM 1530 C C . HIS A 1 194 ? 21.845 -10.543 -34.274 1.00 91.19 194 HIS A C 1
ATOM 1532 O O . HIS A 1 194 ? 22.330 -11.164 -35.222 1.00 91.19 194 HIS A O 1
ATOM 1538 N N . PHE A 1 195 ? 21.598 -9.234 -34.340 1.00 92.62 195 PHE A N 1
ATOM 1539 C CA . PHE A 1 195 ? 21.915 -8.450 -35.522 1.00 92.62 195 PHE A CA 1
ATOM 1540 C C . PHE A 1 195 ? 23.429 -8.430 -35.782 1.00 92.62 195 PHE A C 1
ATOM 1542 O O . PHE A 1 195 ? 24.217 -7.887 -34.999 1.00 92.62 195 PHE A O 1
ATOM 1549 N N . ASP A 1 196 ? 23.838 -9.003 -36.914 1.00 90.62 196 ASP A N 1
ATOM 1550 C CA . ASP A 1 196 ? 25.231 -9.023 -37.340 1.00 90.62 196 ASP A CA 1
ATOM 1551 C C . ASP A 1 196 ? 25.657 -7.645 -37.855 1.00 90.62 196 ASP A C 1
ATOM 1553 O O . ASP A 1 196 ? 25.370 -7.249 -38.987 1.00 90.62 196 ASP A O 1
ATOM 1557 N N . LYS A 1 197 ? 26.396 -6.916 -37.018 1.00 87.56 197 LYS A N 1
ATOM 1558 C CA . LYS A 1 197 ? 26.937 -5.591 -37.344 1.00 87.56 197 LYS A CA 1
ATOM 1559 C C . LYS A 1 197 ? 27.894 -5.615 -38.538 1.00 87.56 197 LYS A C 1
ATOM 1561 O O . LYS A 1 197 ? 28.063 -4.577 -39.169 1.00 87.56 197 LYS A O 1
ATOM 1566 N N . SER A 1 198 ? 28.498 -6.761 -38.865 1.00 86.75 198 SER A N 1
ATOM 1567 C CA . SER A 1 198 ? 29.373 -6.886 -40.037 1.00 86.75 198 SER A CA 1
ATOM 1568 C C . SER A 1 198 ? 28.601 -6.854 -41.363 1.00 86.75 198 SER A C 1
ATOM 1570 O O . SER A 1 198 ? 29.171 -6.523 -42.399 1.00 86.75 198 SER A O 1
ATOM 1572 N N . SER A 1 199 ? 27.285 -7.102 -41.329 1.00 86.88 199 SER A N 1
ATOM 1573 C CA . SER A 1 199 ? 26.393 -6.961 -42.488 1.00 86.88 199 SER A CA 1
ATOM 1574 C C . SER A 1 199 ? 26.030 -5.503 -42.813 1.00 86.88 199 SER A C 1
ATOM 1576 O O . SER A 1 199 ? 25.461 -5.221 -43.872 1.00 86.88 199 SER A O 1
ATOM 1578 N N . MET A 1 200 ? 26.353 -4.554 -41.925 1.00 88.19 200 MET A N 1
ATOM 1579 C CA . MET A 1 200 ? 26.133 -3.132 -42.179 1.00 88.19 200 MET A CA 1
ATOM 1580 C C . MET A 1 200 ? 27.143 -2.606 -43.198 1.00 88.19 200 MET A C 1
ATOM 1582 O O . MET A 1 200 ? 28.343 -2.849 -43.098 1.00 88.19 200 MET A O 1
ATOM 1586 N N . LYS A 1 201 ? 26.672 -1.803 -44.156 1.00 87.44 201 LYS A N 1
ATOM 1587 C CA . LYS A 1 201 ? 27.568 -1.075 -45.059 1.00 87.44 201 LYS A CA 1
ATOM 1588 C C . LYS A 1 201 ? 28.414 -0.097 -44.243 1.00 87.44 201 LYS A C 1
ATOM 1590 O O . LYS A 1 201 ? 27.862 0.734 -43.522 1.00 87.44 201 LYS A O 1
ATOM 1595 N N . HIS A 1 202 ? 29.735 -0.172 -44.383 1.00 82.75 202 HIS A N 1
ATOM 1596 C CA . HIS A 1 202 ? 30.630 0.823 -43.806 1.00 82.75 202 HIS A CA 1
ATOM 1597 C C . HIS A 1 202 ? 30.351 2.193 -44.434 1.00 82.75 202 HIS A C 1
ATOM 1599 O O . HIS A 1 202 ? 30.465 2.367 -45.647 1.00 82.75 202 HIS A O 1
ATOM 1605 N N . ALA A 1 203 ? 29.966 3.154 -43.596 1.00 80.94 203 ALA A N 1
ATOM 1606 C CA . ALA A 1 203 ? 29.920 4.561 -43.955 1.00 80.94 203 ALA A CA 1
ATOM 1607 C C . ALA A 1 203 ? 31.218 5.206 -43.461 1.00 80.94 203 ALA A C 1
ATOM 1609 O O . ALA A 1 203 ? 31.423 5.364 -42.259 1.00 80.94 203 ALA A O 1
ATOM 1610 N N . GLU A 1 204 ? 32.115 5.525 -44.389 1.00 77.56 204 GLU A N 1
ATOM 1611 C CA . GLU A 1 204 ? 33.316 6.294 -44.084 1.00 77.56 204 GLU A CA 1
ATOM 1612 C C . GLU A 1 204 ? 32.934 7.775 -44.008 1.00 77.56 204 GLU A C 1
ATOM 1614 O O . GLU A 1 204 ? 32.713 8.440 -45.022 1.00 77.56 204 GLU A O 1
ATOM 1619 N N . THR A 1 205 ? 32.790 8.291 -42.789 1.00 73.44 205 THR A N 1
ATOM 1620 C CA . THR A 1 205 ? 32.525 9.712 -42.566 1.00 73.44 205 THR A CA 1
ATOM 1621 C C . THR A 1 205 ? 33.837 10.477 -42.706 1.00 73.44 205 THR A C 1
ATOM 1623 O O . THR A 1 205 ? 34.677 10.434 -41.811 1.00 73.44 205 THR A O 1
ATOM 1626 N N . GLN A 1 206 ? 34.030 11.179 -43.823 1.00 68.12 206 GLN A N 1
ATOM 1627 C CA . GLN A 1 206 ? 35.148 12.111 -43.959 1.00 68.12 206 GLN A CA 1
ATOM 1628 C C . GLN A 1 206 ? 34.763 13.480 -43.399 1.00 68.12 206 GLN A C 1
ATOM 1630 O O . GLN A 1 206 ? 33.968 14.208 -43.996 1.00 68.12 206 GLN A O 1
ATOM 1635 N N . GLU A 1 207 ? 35.353 13.842 -42.261 1.00 70.06 207 GLU A N 1
ATOM 1636 C CA . GLU A 1 207 ? 35.358 15.218 -41.772 1.00 70.06 207 GLU A CA 1
ATOM 1637 C C . GLU A 1 207 ? 36.213 16.060 -42.726 1.00 70.06 207 GLU A C 1
ATOM 1639 O O . GLU A 1 207 ? 37.442 15.969 -42.761 1.00 70.06 207 GLU A O 1
ATOM 1644 N N . LYS A 1 208 ? 35.557 16.861 -43.568 1.00 69.00 208 LYS A N 1
ATOM 1645 C CA . LYS A 1 208 ? 36.244 17.869 -44.370 1.00 69.00 208 LYS A CA 1
ATOM 1646 C C . LYS A 1 208 ? 36.665 18.985 -43.421 1.00 69.00 208 LYS A C 1
ATOM 1648 O O . LYS A 1 208 ? 35.872 19.872 -43.131 1.00 69.00 208 LYS A O 1
ATOM 1653 N N . ASN A 1 209 ? 37.918 18.950 -42.990 1.00 64.56 209 ASN A N 1
ATOM 1654 C CA . ASN A 1 209 ? 38.608 20.119 -42.464 1.00 64.56 209 ASN A CA 1
ATOM 1655 C C . ASN A 1 209 ? 39.474 20.688 -43.607 1.00 64.56 209 ASN A C 1
ATOM 1657 O O . ASN A 1 209 ? 40.667 20.381 -43.672 1.00 64.56 209 ASN A O 1
ATOM 1661 N N . PRO A 1 210 ? 38.883 21.366 -44.617 1.00 69.25 210 PRO A N 1
ATOM 1662 C CA . PRO A 1 210 ? 39.664 21.900 -45.721 1.00 69.25 210 PRO A CA 1
ATOM 1663 C C . PRO A 1 210 ? 40.649 22.921 -45.157 1.00 69.25 210 PRO A C 1
ATOM 1665 O O . PRO A 1 210 ? 40.261 23.861 -44.464 1.00 69.25 210 PRO A O 1
ATOM 1668 N N . LEU A 1 211 ? 41.933 22.713 -45.446 1.00 70.06 211 LEU A N 1
ATOM 1669 C CA . LEU A 1 211 ? 42.933 23.746 -45.223 1.00 70.06 211 LEU A CA 1
ATOM 1670 C C . LEU A 1 211 ? 42.508 24.992 -46.018 1.00 70.06 211 LEU A C 1
ATOM 1672 O O . LEU A 1 211 ? 41.992 24.837 -47.130 1.00 70.06 211 LEU A O 1
ATOM 1676 N N . PRO A 1 212 ? 42.678 26.206 -45.467 1.00 75.19 212 PRO A N 1
ATOM 1677 C CA . PRO A 1 212 ? 42.354 27.424 -46.194 1.00 75.19 212 PRO A CA 1
ATOM 1678 C C . PRO A 1 212 ? 43.107 27.449 -47.528 1.00 75.19 212 PRO A C 1
ATOM 1680 O O . PRO A 1 212 ? 44.281 27.072 -47.591 1.00 75.19 212 PRO A O 1
ATOM 1683 N N . ASP A 1 213 ? 42.420 27.867 -48.593 1.00 80.31 213 ASP A N 1
ATOM 1684 C CA . ASP A 1 213 ? 43.000 27.899 -49.934 1.00 80.31 213 ASP A CA 1
ATOM 1685 C C . ASP A 1 213 ? 44.278 28.757 -49.955 1.00 80.31 213 ASP A C 1
ATOM 1687 O O . ASP A 1 213 ? 44.326 29.801 -49.293 1.00 80.31 213 ASP A O 1
ATOM 1691 N N . PRO A 1 214 ? 45.299 28.399 -50.760 1.00 83.75 214 PRO A N 1
ATOM 1692 C CA . PRO A 1 214 ? 46.532 29.180 -50.874 1.00 83.75 214 PRO A CA 1
ATOM 1693 C C . PRO A 1 214 ? 46.292 30.665 -51.181 1.00 83.75 214 PRO A C 1
ATOM 1695 O O . PRO A 1 214 ? 47.019 31.522 -50.684 1.00 83.75 214 PRO A O 1
ATOM 1698 N N . ALA A 1 215 ? 45.231 30.974 -51.935 1.00 86.06 215 ALA A N 1
ATOM 1699 C CA . ALA A 1 215 ? 44.812 32.342 -52.227 1.00 86.06 215 ALA A CA 1
ATOM 1700 C C . ALA A 1 215 ? 44.348 33.107 -50.972 1.00 86.06 215 ALA A C 1
ATOM 1702 O O . ALA A 1 215 ? 44.683 34.278 -50.809 1.00 86.06 215 ALA A O 1
ATOM 1703 N N . ALA A 1 216 ? 43.619 32.450 -50.064 1.00 85.06 216 ALA A N 1
ATOM 1704 C CA . ALA A 1 216 ? 43.188 33.050 -48.803 1.00 85.06 216 ALA A CA 1
ATOM 1705 C C . ALA A 1 216 ? 44.388 33.318 -47.880 1.00 85.06 216 ALA A C 1
ATOM 1707 O O . ALA A 1 216 ? 44.465 34.377 -47.262 1.00 85.06 216 ALA A O 1
ATOM 1708 N N . ILE A 1 217 ? 45.361 32.400 -47.858 1.00 87.19 217 ILE A N 1
ATOM 1709 C CA . ILE A 1 217 ? 46.609 32.555 -47.097 1.00 87.19 217 ILE A CA 1
ATOM 1710 C C . ILE A 1 217 ? 47.437 33.729 -47.638 1.00 87.19 217 ILE A C 1
ATOM 1712 O O . ILE A 1 217 ? 47.968 34.526 -46.867 1.00 87.19 217 ILE A O 1
ATOM 1716 N N . GLU A 1 218 ? 47.559 33.860 -48.960 1.00 88.19 218 GLU A N 1
ATOM 1717 C CA . GLU A 1 218 ? 48.300 34.964 -49.578 1.00 88.19 218 GLU A CA 1
ATOM 1718 C C . GLU A 1 218 ? 47.614 36.316 -49.344 1.00 88.19 218 GLU A C 1
ATOM 1720 O O . GLU A 1 218 ? 48.281 37.296 -49.004 1.00 88.19 218 GLU A O 1
ATOM 1725 N N . GLN A 1 219 ? 46.282 36.358 -49.441 1.00 90.19 219 GLN A N 1
ATOM 1726 C CA . GLN A 1 219 ? 45.499 37.549 -49.123 1.00 90.19 219 GLN A CA 1
ATOM 1727 C C . GLN A 1 219 ? 45.674 37.967 -47.657 1.00 90.19 219 GLN A C 1
ATOM 1729 O O . GLN A 1 219 ? 45.904 39.147 -47.378 1.00 90.19 219 GLN A O 1
ATOM 1734 N N . GLU A 1 220 ? 45.598 37.016 -46.722 1.00 90.56 220 GLU A N 1
ATOM 1735 C CA . GLU A 1 220 ? 45.806 37.280 -45.298 1.00 90.56 220 GLU A CA 1
ATOM 1736 C C . GLU A 1 220 ? 47.233 37.775 -45.033 1.00 90.56 220 GLU A C 1
ATOM 1738 O O . GLU A 1 220 ? 47.426 38.789 -44.363 1.00 90.56 220 GLU A O 1
ATOM 1743 N N . LYS A 1 221 ? 48.240 37.131 -45.630 1.00 92.62 221 LYS A N 1
ATOM 1744 C CA . LYS A 1 221 ? 49.641 37.556 -45.528 1.00 92.62 221 LYS A CA 1
ATOM 1745 C C . LYS A 1 221 ? 49.843 38.982 -46.049 1.00 92.62 221 LYS A C 1
ATOM 1747 O O . LYS A 1 221 ? 50.570 39.757 -45.430 1.00 92.62 221 LYS A O 1
ATOM 1752 N N . GLY A 1 222 ? 49.191 39.345 -47.154 1.00 92.31 222 GLY A N 1
ATOM 1753 C CA . GLY A 1 222 ? 49.203 40.707 -47.690 1.00 92.31 222 GLY A CA 1
ATOM 1754 C C . GLY A 1 222 ? 48.575 41.726 -46.734 1.00 92.31 222 GLY A C 1
ATOM 1755 O O . GLY A 1 222 ? 49.158 42.785 -46.497 1.00 92.31 222 GLY A O 1
ATOM 1756 N N . GLN A 1 223 ? 47.428 41.400 -46.124 1.00 93.75 223 GLN A N 1
ATOM 1757 C CA . GLN A 1 223 ? 46.819 42.256 -45.098 1.00 93.75 223 GLN A CA 1
ATOM 1758 C C . GLN A 1 223 ? 47.720 42.417 -43.873 1.00 93.75 223 GLN A C 1
ATOM 1760 O O . GLN A 1 223 ? 47.916 43.539 -43.410 1.00 93.75 223 GLN A O 1
ATOM 1765 N N . GLN A 1 224 ? 48.309 41.328 -43.375 1.00 93.56 224 GLN A N 1
ATOM 1766 C CA . GLN A 1 224 ? 49.222 41.375 -42.233 1.00 93.56 224 GLN A CA 1
ATOM 1767 C C . GLN A 1 224 ? 50.444 42.259 -42.524 1.00 93.56 224 GLN A C 1
ATOM 1769 O O . GLN A 1 224 ? 50.849 43.046 -41.672 1.00 93.56 224 GLN A O 1
ATOM 1774 N N . GLN A 1 225 ? 51.000 42.194 -43.739 1.00 92.62 225 GLN A N 1
ATOM 1775 C CA . GLN A 1 225 ? 52.101 43.070 -44.155 1.00 92.62 225 GLN A CA 1
ATOM 1776 C C . GLN A 1 225 ? 51.694 44.546 -44.213 1.00 92.62 225 GLN A C 1
ATOM 1778 O O . GLN A 1 225 ? 52.466 45.405 -43.786 1.00 92.62 225 GLN A O 1
ATOM 1783 N N . LEU A 1 226 ? 50.490 44.851 -44.707 1.00 94.56 226 LEU A N 1
ATOM 1784 C CA . LEU A 1 226 ? 49.969 46.218 -44.724 1.00 94.56 226 LEU A CA 1
ATOM 1785 C C . LEU A 1 226 ? 49.795 46.765 -43.303 1.00 94.56 226 LEU A C 1
ATOM 1787 O O . LEU A 1 226 ? 50.250 47.872 -43.016 1.00 94.56 226 LEU A O 1
ATOM 1791 N N . ILE A 1 227 ? 49.173 45.981 -42.418 1.00 94.94 227 ILE A N 1
ATOM 1792 C CA . ILE A 1 227 ? 48.961 46.351 -41.013 1.00 94.94 227 ILE A CA 1
ATOM 1793 C C . ILE A 1 227 ? 50.309 46.601 -40.335 1.00 94.94 227 ILE A C 1
ATOM 1795 O O . ILE A 1 227 ? 50.514 47.676 -39.778 1.00 94.94 227 ILE A O 1
ATOM 1799 N N . ALA A 1 228 ? 51.265 45.678 -40.474 1.00 94.19 228 ALA A N 1
ATOM 1800 C CA . ALA A 1 228 ? 52.603 45.835 -39.911 1.00 94.19 228 ALA A CA 1
ATOM 1801 C C . ALA A 1 228 ? 53.331 47.075 -40.462 1.00 94.19 228 ALA A C 1
ATOM 1803 O O . ALA A 1 228 ? 54.051 47.751 -39.727 1.00 94.19 228 ALA A O 1
ATOM 1804 N N . GLY A 1 229 ? 53.146 47.402 -41.744 1.00 93.94 229 GLY A N 1
ATOM 1805 C CA . GLY A 1 229 ? 53.699 48.613 -42.350 1.00 93.94 229 GLY A CA 1
ATOM 1806 C C . GLY A 1 229 ? 53.126 49.899 -41.749 1.00 93.94 229 GLY A C 1
ATOM 1807 O O . GLY A 1 229 ? 53.876 50.851 -41.542 1.00 93.94 229 GLY A O 1
ATOM 1808 N N . ILE A 1 230 ? 51.826 49.920 -41.436 1.00 93.75 230 ILE A N 1
ATOM 1809 C CA . ILE A 1 230 ? 51.157 51.052 -40.777 1.00 93.75 230 ILE A CA 1
ATOM 1810 C C . ILE A 1 230 ? 51.592 51.158 -39.312 1.00 93.75 230 ILE A C 1
ATOM 1812 O O . ILE A 1 230 ? 51.952 52.245 -38.867 1.00 93.75 230 ILE A O 1
ATOM 1816 N N . GLU A 1 231 ? 51.601 50.046 -38.572 1.00 91.94 231 GLU A N 1
ATOM 1817 C CA . GLU A 1 231 ? 52.009 50.014 -37.159 1.00 91.94 231 GLU A CA 1
ATOM 1818 C C . GLU A 1 231 ? 53.449 50.498 -36.963 1.00 91.94 231 GLU A C 1
ATOM 1820 O O . GLU A 1 231 ? 53.740 51.226 -36.016 1.00 91.94 231 GLU A O 1
ATOM 1825 N N . ASN A 1 232 ? 54.346 50.139 -37.884 1.00 92.62 232 ASN A N 1
ATOM 1826 C CA . ASN A 1 232 ? 55.754 50.530 -37.832 1.00 92.62 232 ASN A CA 1
ATOM 1827 C C . ASN A 1 232 ? 56.061 51.823 -38.608 1.00 92.62 232 ASN A C 1
ATOM 1829 O O . ASN A 1 232 ? 57.231 52.190 -38.760 1.00 92.62 232 ASN A O 1
ATOM 1833 N N . PHE A 1 233 ? 55.045 52.526 -39.118 1.00 94.31 233 PHE A N 1
ATOM 1834 C CA . PHE A 1 233 ? 55.256 53.755 -39.871 1.00 94.31 233 PHE A CA 1
ATOM 1835 C C . PHE A 1 233 ? 55.774 54.870 -38.957 1.00 94.31 233 PHE A C 1
ATOM 1837 O O . PHE A 1 233 ? 55.139 55.252 -37.975 1.00 94.31 233 PHE A O 1
ATOM 1844 N N . ASN A 1 234 ? 56.926 55.444 -39.302 1.00 91.19 234 ASN A N 1
ATOM 1845 C CA . ASN A 1 234 ? 57.497 56.556 -38.554 1.00 91.19 234 ASN A CA 1
ATOM 1846 C C . ASN A 1 234 ? 56.951 57.896 -39.086 1.00 91.19 234 ASN A C 1
ATOM 1848 O O . ASN A 1 234 ? 57.397 58.348 -40.139 1.00 91.19 234 ASN A O 1
ATOM 1852 N N . PRO A 1 235 ? 56.081 58.617 -38.357 1.00 88.88 235 PRO A N 1
ATOM 1853 C CA . PRO A 1 235 ? 55.513 59.877 -38.841 1.00 88.88 235 PRO A CA 1
ATOM 1854 C C . PRO A 1 235 ? 56.569 60.967 -39.076 1.00 88.88 235 PRO A C 1
ATOM 1856 O O . PRO A 1 235 ? 56.335 61.893 -39.849 1.00 88.88 235 PRO A O 1
ATOM 1859 N N . LYS A 1 236 ? 57.760 60.854 -38.469 1.00 89.81 236 LYS A N 1
ATOM 1860 C CA . LYS A 1 236 ? 58.869 61.794 -38.694 1.00 89.81 236 LYS A CA 1
ATOM 1861 C C . LYS A 1 236 ? 59.516 61.646 -40.075 1.00 89.81 236 LYS A C 1
ATOM 1863 O O . LYS A 1 236 ? 60.274 62.527 -40.464 1.00 89.81 236 LYS A O 1
ATOM 1868 N N . SER A 1 237 ? 59.251 60.560 -40.810 1.00 87.81 237 SER A N 1
ATOM 1869 C CA . SER A 1 237 ? 59.736 60.400 -42.188 1.00 87.81 237 SER A CA 1
ATOM 1870 C C . SER A 1 237 ? 58.884 61.149 -43.216 1.00 87.81 237 SER A C 1
ATOM 1872 O O . SER A 1 237 ? 59.242 61.184 -44.394 1.00 87.81 237 SER A O 1
ATOM 1874 N N . LEU A 1 238 ? 57.759 61.744 -42.803 1.00 89.50 238 LEU A N 1
ATOM 1875 C CA . LEU A 1 238 ? 56.970 62.623 -43.659 1.00 89.50 238 LEU A CA 1
ATOM 1876 C C . LEU A 1 238 ? 57.735 63.927 -43.906 1.00 89.50 238 LEU A C 1
ATOM 1878 O O . LEU A 1 238 ? 58.193 64.591 -42.977 1.00 89.50 238 LEU A O 1
ATOM 1882 N N . LYS A 1 239 ? 57.869 64.311 -45.177 1.00 88.94 239 LYS A N 1
ATOM 1883 C CA . LYS A 1 239 ? 58.487 65.588 -45.549 1.00 88.94 239 LYS A CA 1
ATOM 1884 C C . LYS A 1 239 ? 57.575 66.734 -45.112 1.00 88.94 239 LYS A C 1
ATOM 1886 O O . LYS A 1 239 ? 56.375 66.695 -45.373 1.00 88.94 239 LYS A O 1
ATOM 1891 N N . HIS A 1 240 ? 58.147 67.763 -44.488 1.00 85.00 240 HIS A N 1
ATOM 1892 C CA . HIS A 1 240 ? 57.400 68.972 -44.158 1.00 85.00 240 HIS A CA 1
ATOM 1893 C C . HIS A 1 240 ? 56.910 69.640 -45.448 1.00 85.00 240 HIS A C 1
ATOM 1895 O O . HIS A 1 240 ? 57.690 69.866 -46.374 1.00 85.00 240 HIS A O 1
ATOM 1901 N N . THR A 1 241 ? 55.615 69.929 -45.511 1.00 83.94 241 THR A N 1
ATOM 1902 C CA . THR A 1 241 ? 54.995 70.670 -46.606 1.00 83.94 241 THR A CA 1
ATOM 1903 C C . THR A 1 241 ? 54.209 71.827 -46.010 1.00 83.94 241 THR A C 1
ATOM 1905 O O . THR A 1 241 ? 53.499 71.658 -45.019 1.00 83.94 241 THR A O 1
ATOM 1908 N N . GLU A 1 242 ? 54.384 73.018 -46.573 1.00 81.44 242 GLU A N 1
ATOM 1909 C CA . GLU A 1 242 ? 53.657 74.207 -46.149 1.00 81.44 242 GLU A CA 1
ATOM 1910 C C . GL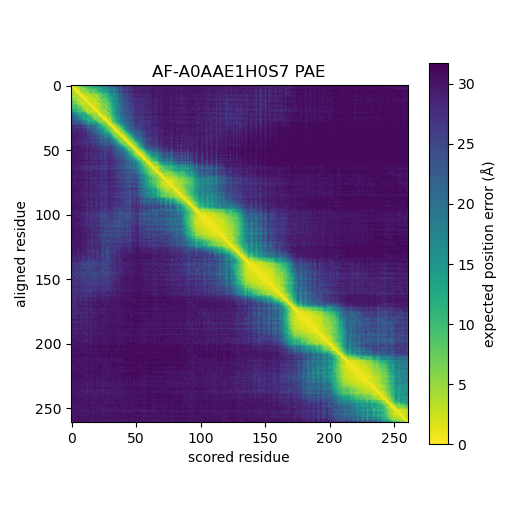U A 1 242 ? 52.289 74.210 -46.840 1.00 81.44 242 GLU A C 1
ATOM 1912 O O . GLU A 1 242 ? 52.175 74.433 -48.049 1.00 81.44 242 GLU A O 1
ATOM 1917 N N . THR A 1 243 ? 51.230 73.932 -46.084 1.00 81.06 243 THR A N 1
ATOM 1918 C CA . THR A 1 243 ? 49.858 73.999 -46.589 1.00 81.06 243 THR A CA 1
ATOM 1919 C C . THR A 1 243 ? 49.387 75.449 -46.625 1.00 81.06 243 THR A C 1
ATOM 1921 O O . THR A 1 243 ? 49.158 76.062 -45.584 1.00 81.06 243 THR A O 1
ATOM 1924 N N . LYS A 1 244 ? 49.200 76.007 -47.828 1.00 79.50 244 LYS A N 1
ATOM 1925 C CA . LYS A 1 244 ? 48.529 77.303 -48.013 1.00 79.50 244 LYS A CA 1
ATOM 1926 C C . LYS A 1 244 ? 47.016 77.108 -47.967 1.00 79.50 244 LYS A C 1
ATOM 1928 O O . LYS A 1 244 ? 46.373 76.952 -49.003 1.00 79.50 244 LYS A O 1
ATOM 1933 N N . GLU A 1 245 ? 46.457 77.116 -46.764 1.00 76.06 245 GLU A N 1
ATOM 1934 C CA . GLU A 1 245 ? 45.011 77.181 -46.557 1.00 76.06 245 GLU A CA 1
ATOM 1935 C C . GLU A 1 245 ? 44.522 78.581 -46.951 1.00 76.06 245 GLU A C 1
ATOM 1937 O O . GLU A 1 245 ? 44.782 79.577 -46.274 1.00 76.06 245 GLU A O 1
ATOM 1942 N N . LYS A 1 246 ? 43.853 78.690 -48.102 1.00 78.25 246 LYS A N 1
ATOM 1943 C CA . LYS A 1 246 ? 43.146 79.921 -48.444 1.00 78.25 246 LYS A CA 1
ATOM 1944 C C . LYS A 1 246 ? 41.811 79.904 -47.714 1.00 78.25 246 LYS A C 1
ATOM 1946 O O . LYS A 1 246 ? 40.898 79.221 -48.158 1.00 78.25 246 LYS A O 1
ATOM 1951 N N . ASN A 1 247 ? 41.701 80.712 -46.665 1.00 71.00 247 ASN A N 1
ATOM 1952 C CA . ASN A 1 247 ? 40.421 81.166 -46.130 1.00 71.00 247 ASN A CA 1
ATOM 1953 C C . ASN A 1 247 ? 40.072 82.509 -46.786 1.00 71.00 247 ASN A C 1
ATOM 1955 O O . ASN A 1 247 ? 40.412 83.559 -46.234 1.00 71.00 247 ASN A O 1
ATOM 1959 N N . PRO A 1 248 ? 39.474 82.532 -47.997 1.00 74.50 248 PRO A N 1
ATOM 1960 C CA . PRO A 1 248 ? 38.937 83.772 -48.529 1.00 74.50 248 PRO A CA 1
ATOM 1961 C C . PRO A 1 248 ? 37.836 84.258 -47.584 1.00 74.50 248 PRO A C 1
ATOM 1963 O O . PRO A 1 248 ? 36.900 83.523 -47.274 1.00 74.50 248 PRO A O 1
ATOM 1966 N N . LEU A 1 249 ? 37.958 85.499 -47.110 1.00 74.06 249 LEU A N 1
ATOM 1967 C CA . LEU A 1 249 ? 36.874 86.140 -46.373 1.00 74.06 249 LEU A CA 1
ATOM 1968 C C . LEU A 1 249 ? 35.639 86.220 -47.290 1.00 74.06 249 LEU A C 1
ATOM 1970 O O . LEU A 1 249 ? 35.802 86.551 -48.470 1.00 74.06 249 LEU A O 1
ATOM 1974 N N . PRO A 1 250 ? 34.423 85.939 -46.784 1.00 78.06 250 PRO A N 1
ATOM 1975 C CA . PRO A 1 250 ? 33.207 86.016 -47.586 1.00 78.06 250 PRO A CA 1
ATOM 1976 C C . PRO A 1 250 ? 33.076 87.390 -48.254 1.00 78.06 250 PRO A C 1
ATOM 1978 O O . PRO A 1 250 ? 33.228 88.427 -47.601 1.00 78.06 250 PRO A O 1
ATOM 1981 N N . THR A 1 251 ? 32.802 87.419 -49.559 1.00 78.06 251 THR A N 1
ATOM 1982 C CA . THR A 1 251 ? 32.553 88.673 -50.281 1.00 78.06 251 THR A CA 1
ATOM 1983 C C . THR A 1 251 ? 31.227 89.287 -49.828 1.00 78.06 251 THR A C 1
ATOM 1985 O O . THR A 1 251 ? 30.300 88.585 -49.425 1.00 78.06 251 THR A O 1
ATOM 1988 N N . LYS A 1 252 ? 31.107 90.622 -49.893 1.00 78.25 252 LYS A N 1
ATOM 1989 C CA . LYS A 1 252 ? 29.878 91.330 -49.479 1.00 78.25 252 LYS A CA 1
ATOM 1990 C C . LYS A 1 252 ? 28.626 90.829 -50.211 1.00 78.25 252 LYS A C 1
ATOM 1992 O O . LYS A 1 252 ? 27.550 90.853 -49.627 1.00 78.25 252 LYS A O 1
ATOM 1997 N N . GLU A 1 253 ? 28.774 90.359 -51.447 1.00 76.19 253 GLU A N 1
ATOM 1998 C CA . GLU A 1 253 ? 27.697 89.760 -52.244 1.00 76.19 253 GLU A CA 1
ATOM 1999 C C . GLU A 1 253 ? 27.195 88.450 -51.627 1.00 76.19 253 GLU A C 1
ATOM 2001 O O . GLU A 1 253 ? 25.991 88.294 -51.449 1.00 76.19 253 GLU A O 1
ATOM 2006 N N . ALA A 1 254 ? 28.103 87.560 -51.207 1.00 76.88 254 ALA A N 1
ATOM 2007 C CA . ALA A 1 254 ? 27.746 86.309 -50.537 1.00 76.88 254 ALA A CA 1
ATOM 2008 C C . ALA A 1 254 ? 27.024 86.568 -49.202 1.00 76.88 254 ALA A C 1
ATOM 2010 O O . ALA A 1 254 ? 26.015 85.935 -48.908 1.00 76.88 254 ALA A O 1
ATOM 2011 N N . ILE A 1 255 ? 27.477 87.572 -48.440 1.00 77.94 255 ILE A N 1
ATOM 2012 C CA . ILE A 1 255 ? 26.828 87.976 -47.181 1.00 77.94 255 ILE A CA 1
ATOM 2013 C C . ILE A 1 255 ? 25.432 88.570 -47.436 1.00 77.94 255 ILE A C 1
ATOM 2015 O O . ILE A 1 255 ? 24.512 88.357 -46.650 1.00 77.94 255 ILE A O 1
ATOM 2019 N N . ALA A 1 256 ? 25.254 89.342 -48.512 1.00 77.69 256 ALA A N 1
ATOM 2020 C CA . ALA A 1 256 ? 23.960 89.932 -48.849 1.00 77.69 256 ALA A CA 1
ATOM 2021 C C . ALA A 1 256 ? 22.953 88.878 -49.330 1.00 77.69 256 ALA A C 1
ATOM 2023 O O . ALA A 1 256 ? 21.778 88.959 -48.981 1.00 77.69 256 ALA A O 1
ATOM 2024 N N . GLN A 1 257 ? 23.414 87.879 -50.084 1.00 75.69 257 GLN A N 1
ATOM 2025 C CA . GLN A 1 257 ? 22.580 86.782 -50.566 1.00 75.69 257 GLN A CA 1
ATOM 2026 C C . GLN A 1 257 ? 22.095 85.881 -49.417 1.00 75.69 257 GLN A C 1
ATOM 2028 O O . GLN A 1 257 ? 20.965 85.410 -49.453 1.00 75.69 257 GLN A O 1
ATOM 2033 N N . GLU A 1 258 ? 22.901 85.717 -48.364 1.00 77.31 258 GLU A N 1
ATOM 2034 C CA . GLU A 1 258 ? 22.523 84.981 -47.149 1.00 77.31 258 GLU A CA 1
ATOM 2035 C C . GLU A 1 258 ? 21.627 85.800 -46.199 1.00 77.31 258 GLU A C 1
ATOM 2037 O O . GLU A 1 258 ? 20.803 85.239 -45.490 1.00 77.31 258 GLU A O 1
ATOM 2042 N N . LYS A 1 259 ? 21.733 87.138 -46.202 1.00 74.69 259 LYS A N 1
ATOM 2043 C CA . LYS A 1 259 ? 20.843 88.026 -45.422 1.00 74.69 259 LYS A CA 1
ATOM 2044 C C . LYS A 1 259 ? 19.503 88.340 -46.102 1.00 74.69 259 LYS A C 1
ATOM 2046 O O . LYS A 1 259 ? 18.658 88.975 -45.475 1.00 74.69 259 LYS A O 1
ATOM 2051 N N . GLY A 1 260 ? 19.342 87.979 -47.375 1.00 66.38 260 GLY A N 1
ATOM 2052 C CA . GLY A 1 260 ? 18.127 88.195 -48.168 1.00 66.38 260 GLY A CA 1
ATOM 2053 C C . GLY A 1 260 ? 17.301 86.932 -48.444 1.00 66.38 260 GLY A C 1
ATOM 2054 O O . GLY A 1 260 ? 16.284 87.041 -49.129 1.00 66.38 260 GLY A O 1
ATOM 2055 N N . ALA A 1 261 ? 17.743 85.771 -47.950 1.00 54.94 261 ALA A N 1
ATOM 2056 C CA . ALA A 1 261 ? 17.001 84.508 -47.918 1.00 54.94 261 ALA A CA 1
ATOM 2057 C C . ALA A 1 261 ? 16.377 84.297 -46.530 1.00 54.94 261 ALA A C 1
ATOM 2059 O O . ALA A 1 261 ? 15.300 83.662 -46.473 1.00 54.94 261 ALA A O 1
#

Mean predicted aligned error: 25.01 Å

Radius of gyration: 65.91 Å; Cα contacts (8 Å, |Δi|>4): 7; chains: 1; bounding box: 97×129×148 Å

Sequence (261 aa):
MRIVLELTTVLKWNRCVKSALDLDWASIRTGASREPRNAARHTLSLSTLRGVPKPNWKMSSPSLNELPKVAVDLKSQLEGFNPSNMKHAVTQEKTVLPTAEDVKQERQHNNLIQDVENFSTDRLKRAATQEKIVLPNAQDVATEKTQKALIEGVEAFDSSKLKHTETQEKNLLPDKDVVQQERAHQNLLNGVEHFDKSSMKHAETQEKNPLPDPAAIEQEKGQQQLIAGIENFNPKSLKHTETKEKNPLPTKEAIAQEKGA

pLDDT: mean 75.61, std 16.9, range [36.31, 95.5]

Organism: NCBI:txid407009

Foldseek 3Di:
DVVVVVVVVVVVVVVVVVVVVVVVVVVVPPPPDPDPPDDDPPPDDPDDDPDDDDPDPPPPPDDPVRDPDDDPVVVVCVVVDDCVPDDDDDDDDDPDDDDPVNVVVVVVVVVVVVCVVPDDPVPDDDDPDDDPPPDQDPVNVVVVVVVVVVVVCVVPDDPVPDDDDDDDPPPDDDDPVRVVVVVVVVVVVVCVVPPDPVPDDDDDDDDPPDDPDPVVVVVVVVVVVVVVCVVPDDPVPDDDDDDPDDPDDDDPVNVVVVVVD

Secondary structure (DSSP, 8-state):
-HHHHHHHHHHHHHHHHHHHHHHHHHHHHS----------------------PPP-----PPPGGGSPPPPHHHHHHHHT--GGGSPP-------PPPPHHHHHHHHHHHHHHHHHHT--GGGSPPP-------PPPHHHHHHHHHHHHHHHHHHT--GGGS---------PPPPHHHHHHHHHHHHHHHHHHT--GGGSPP-------PPPPHHHHHHHHHHHHHHHHHHT--GGGSPP-------PPPPHHHHHHHH--

InterPro domains:
  IPR001152 Beta-thymosin [PF01290] (67-109)
  IPR001152 Beta-thymosin [PF01290] (114-147)
  IPR001152 Beta-thymosin [PF01290] (154-185)
  IPR001152 Beta-thymosin [PF01290] (192-221)
  IPR001152 Beta-thymosin [PF01290] (230-259)
  IPR001152 Beta-thymosin [SM00152] (75-111)
  IPR001152 Beta-thymosin [SM00152] (113-149)
  IPR001152 Beta-thymosin [SM00152] (151-187)
  IPR001152 Beta-thymosin [SM00152] (189-225)
  IPR001152 Beta-thymosin [SM00152] (227-261)
  IPR038386 Beta-thymosin superfamily [G3DSA:1.20.5.520] (73-109)
  IPR038386 Beta-thymosin superfamily [G3DSA:1.20.5.520] (110-147)
  IPR038386 Beta-thymosin superfamily [G3DSA:1.20.5.520] (148-185)
  IPR038386 Beta-thymosin superfamily [G3DSA:1.20.5.520] (186-222)
  IPR038386 Beta-thymosin superfamily [G3DSA:1.20.5.520] (224-261)